Protein AF-A0A7W1Z2Y9-F1 (afdb_monomer_lite)

Secondary structure (DSSP, 8-state):
-EE-SSBS-EE---GGGGGG-STT-TTSSSEEEEE--TTS-SEEE--TTS-GGG-EEEEEGGGGGS-TTSSS-HHHHHHHHHHHHTTPPPGGGSGGG-S----S-----SS--TT-TT--GGGT--S-TT-PPPHHHHHHHHHHH-BPTTPPP-GGGSS--S-S-----SS-EEEEEEEEEE-BT-EEEEEEEE--TTSEEEEEEEE-SS---EEEEEEESS---SS--SB----SSS-EEEEEEPPTT--EEEEEEEESS-EEEEEEEEE----

Foldseek 3Di:
DDDDQWFPDDDDDDVVCVVVQALPDPVDLEREEEDAPPPPDQWAAAASPDDSSRGYIYGYPVQVVDDCPDLQHVVLVVVQRVCRHHPDAQLLCDVVLVFDNDDQPDDQQFERQLQALSYDVVSSRPHTNNSDHDPLNSLSNCLVRNTHVPHDHPVVGRDYPPDDDRPDDQDWDKDKDFFDKAAAQGKDKDDQDFADAQDKKKKWKFFDVVFAFKWKFKAFPDADDPPDGPDTQPDGTGTDMDMDGQHPPGGTMMMMIGGNHIGTIMMMMIHRHDD

pLDDT: mean 88.28, std 11.55, range [39.34, 97.81]

Radius of gyration: 26.67 Å; chains: 1; bounding box: 65×40×68 Å

Sequence (275 aa):
MYPLTFTKTHFIYVGGEDDSCTASNPNVVFDVRPVNVNGQYLARAFFPNEQRSSRNVLVDNSSFQLDPNGKLSLRGILRHELGHTIGFRHEHTRPDSGACFEDNNWRPLTSYDAFSVMHYPQCNGKGDWALTLTNIDNNGAACLYGPAQGFTIDTSICQGPEEPPGPIACGPKTETVVGQSVAKNAEQTYGPFVVVPGTLVEVVMHGEANPGDPDLYVRFNQDPTTTAYDCRPYLSGAEEKCVLDVPTNGTAVHVKVRGYSAAHFNLTVTHTPTH

Structure (mmCIF, N/CA/C/O backbone):
data_AF-A0A7W1Z2Y9-F1
#
_entry.id   AF-A0A7W1Z2Y9-F1
#
loop_
_atom_site.group_PDB
_atom_site.id
_atom_site.type_symbol
_atom_site.label_atom_id
_atom_site.label_alt_id
_atom_site.label_comp_id
_atom_site.label_asym_id
_atom_site.label_entity_id
_atom_site.label_seq_id
_atom_site.pdbx_PDB_ins_code
_atom_site.Cartn_x
_atom_site.Cartn_y
_atom_site.Cartn_z
_atom_site.occupancy
_atom_site.B_iso_or_equiv
_atom_site.auth_seq_id
_atom_site.auth_comp_id
_atom_site.auth_asym_id
_atom_site.auth_atom_id
_atom_site.pdbx_PDB_model_num
ATOM 1 N N . MET A 1 1 ? -25.181 0.410 7.870 1.00 52.38 1 MET A N 1
ATOM 2 C CA . MET A 1 1 ? -24.139 0.920 6.955 1.00 52.38 1 MET A CA 1
ATOM 3 C C . MET A 1 1 ? -23.728 2.285 7.468 1.00 52.38 1 MET A C 1
ATOM 5 O O . MET A 1 1 ? -24.594 3.143 7.577 1.00 52.38 1 MET A O 1
ATOM 9 N N . TYR A 1 2 ? -22.464 2.468 7.836 1.00 58.91 2 TYR A N 1
ATOM 10 C CA . TYR A 1 2 ? -21.947 3.776 8.246 1.00 58.91 2 TYR A CA 1
ATOM 11 C C . TYR A 1 2 ? -21.073 4.304 7.103 1.00 58.91 2 TYR A C 1
ATOM 13 O O . TYR A 1 2 ? -19.974 3.784 6.910 1.00 58.91 2 TYR A O 1
ATOM 21 N N . PRO A 1 3 ? -21.581 5.230 6.266 1.00 61.34 3 PRO A N 1
ATOM 22 C CA . PRO A 1 3 ? -20.814 5.748 5.143 1.00 61.34 3 PRO A CA 1
ATOM 23 C C . PRO A 1 3 ? -19.664 6.615 5.648 1.00 61.34 3 PRO A C 1
ATOM 25 O O . PRO A 1 3 ? -19.847 7.447 6.540 1.00 61.34 3 PRO A O 1
ATOM 28 N N . LEU A 1 4 ? -18.489 6.447 5.048 1.00 76.44 4 LEU A N 1
ATOM 29 C CA . LEU A 1 4 ? -17.440 7.446 5.171 1.00 76.44 4 LEU A CA 1
ATOM 30 C C . LEU A 1 4 ? -17.883 8.684 4.384 1.00 76.44 4 LEU A C 1
ATOM 32 O O . LEU A 1 4 ? -18.346 8.584 3.252 1.00 76.44 4 LEU A O 1
ATOM 36 N N . THR A 1 5 ? -17.767 9.865 4.983 1.00 87.00 5 THR A N 1
ATOM 37 C CA . THR A 1 5 ? -18.228 11.120 4.363 1.00 87.00 5 THR A CA 1
ATOM 38 C C . THR A 1 5 ? -17.277 11.647 3.290 1.00 87.00 5 THR A C 1
ATOM 40 O O . THR A 1 5 ? -17.578 12.651 2.653 1.00 87.00 5 THR A O 1
ATOM 43 N N . PHE A 1 6 ? -16.135 10.986 3.094 1.00 88.94 6 PHE A N 1
ATOM 44 C CA . PHE A 1 6 ? -15.076 11.405 2.179 1.00 88.94 6 PHE A CA 1
ATOM 45 C C . PHE A 1 6 ? -14.833 10.424 1.028 1.00 88.94 6 PHE A C 1
ATOM 47 O O . PHE A 1 6 ? -14.409 10.838 -0.045 1.00 88.94 6 PHE A O 1
ATOM 54 N N . THR A 1 7 ? -15.175 9.144 1.180 1.00 90.69 7 THR A N 1
ATOM 55 C CA . THR A 1 7 ? -14.910 8.110 0.171 1.00 90.69 7 THR A CA 1
ATOM 56 C C . THR A 1 7 ? -16.134 7.233 -0.106 1.00 90.69 7 THR A C 1
ATOM 58 O O . THR A 1 7 ? -17.007 7.108 0.749 1.00 90.69 7 THR A O 1
A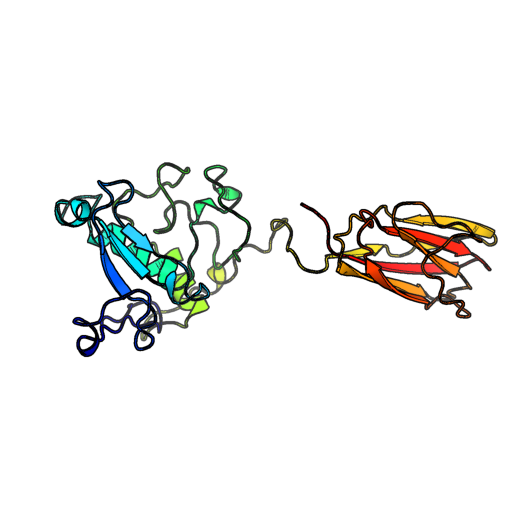TOM 61 N N . LYS A 1 8 ? -16.212 6.594 -1.281 1.00 88.88 8 LYS A N 1
ATOM 62 C CA . LYS A 1 8 ? -17.307 5.668 -1.657 1.00 88.88 8 LYS A CA 1
ATOM 63 C C . LYS A 1 8 ? -17.245 4.304 -0.958 1.00 88.88 8 LYS A C 1
ATOM 65 O O . LYS A 1 8 ? -17.996 3.394 -1.306 1.00 88.88 8 LYS A O 1
ATOM 70 N N . THR A 1 9 ? -16.359 4.144 0.017 1.00 87.44 9 THR A N 1
ATOM 71 C CA . THR A 1 9 ? -16.225 2.917 0.802 1.00 87.44 9 THR A CA 1
ATOM 72 C C . THR A 1 9 ? -17.212 2.888 1.967 1.00 87.44 9 THR A C 1
ATOM 74 O O . THR A 1 9 ? -17.394 3.870 2.691 1.00 87.44 9 THR A O 1
ATOM 77 N N . HIS A 1 10 ? -17.824 1.722 2.181 1.00 86.81 10 HIS A N 1
ATOM 78 C CA . HIS A 1 10 ? -18.795 1.491 3.243 1.00 86.81 10 HIS A CA 1
ATOM 79 C C . HIS A 1 10 ? -18.416 0.266 4.070 1.00 86.81 10 HIS A C 1
ATOM 81 O O . HIS A 1 10 ? -18.244 -0.824 3.528 1.00 86.81 10 HIS A O 1
ATOM 87 N N . PHE A 1 11 ? -18.396 0.420 5.394 1.00 90.81 11 PHE A N 1
ATOM 88 C CA . PHE A 1 11 ? -18.378 -0.725 6.298 1.00 90.81 11 PHE A CA 1
ATOM 89 C C . PHE A 1 11 ? -19.807 -1.232 6.507 1.00 90.81 11 PHE A C 1
ATOM 91 O O . PHE A 1 11 ? -20.709 -0.497 6.943 1.00 90.81 11 PHE A O 1
ATOM 98 N N . ILE A 1 12 ? -20.018 -2.499 6.156 1.00 91.12 12 ILE A N 1
ATOM 99 C CA . ILE A 1 12 ? -21.300 -3.187 6.275 1.00 91.12 12 ILE A CA 1
ATOM 100 C C . ILE A 1 12 ? -21.150 -4.258 7.347 1.00 91.12 12 ILE A C 1
ATOM 102 O O . ILE A 1 12 ? -20.398 -5.212 7.191 1.00 91.12 12 ILE A O 1
ATOM 106 N N . TYR A 1 13 ? -21.882 -4.078 8.440 1.00 93.69 13 TYR A N 1
ATOM 107 C CA . TYR A 1 13 ? -22.052 -5.106 9.454 1.00 93.69 13 TYR A CA 1
ATOM 108 C C . TYR A 1 13 ? -23.044 -6.159 8.949 1.00 93.69 13 TYR A C 1
ATOM 110 O O . TYR A 1 13 ? -24.127 -5.809 8.470 1.00 93.69 13 TYR A O 1
ATOM 118 N N . VAL A 1 14 ? -22.664 -7.432 9.056 1.00 93.56 14 VAL A N 1
ATOM 119 C CA . VAL A 1 14 ? -23.448 -8.584 8.603 1.00 93.56 14 VAL A CA 1
ATOM 120 C C . VAL A 1 14 ? -23.866 -9.401 9.826 1.00 93.56 14 VAL A C 1
ATOM 122 O O . VAL A 1 14 ? -23.268 -10.423 10.131 1.00 93.56 14 VAL A O 1
ATOM 125 N N . GLY A 1 15 ? -24.897 -8.944 10.541 1.00 94.25 15 GLY A N 1
ATOM 126 C CA . GLY A 1 15 ? -25.292 -9.556 11.820 1.00 94.25 15 GLY A CA 1
ATOM 127 C C . GLY A 1 15 ? -25.770 -11.009 11.742 1.00 94.25 15 GLY A C 1
ATOM 128 O O . GLY A 1 15 ? -25.782 -11.703 12.749 1.00 94.25 15 GLY A O 1
ATOM 129 N N . GLY A 1 16 ? -26.113 -11.504 10.547 1.00 95.00 16 GLY A N 1
ATOM 130 C CA . GLY A 1 16 ? -26.397 -12.929 10.339 1.00 95.00 16 GLY A CA 1
ATOM 131 C C . GLY A 1 16 ? -25.184 -13.844 10.557 1.00 95.00 16 GLY A C 1
ATOM 132 O O . GLY A 1 16 ? -25.355 -15.052 10.654 1.00 95.00 16 GLY A O 1
ATOM 133 N N . GLU A 1 17 ? -23.979 -13.279 10.648 1.00 96.12 17 GLU A N 1
ATOM 134 C CA . GLU A 1 17 ? -22.719 -14.015 10.783 1.00 96.12 17 GLU A CA 1
ATOM 135 C C . GLU A 1 17 ? -22.136 -13.971 12.207 1.00 96.12 17 GLU A C 1
ATOM 137 O O . GLU A 1 17 ? -21.059 -14.524 12.434 1.00 96.12 17 GLU A O 1
ATOM 142 N N . ASP A 1 18 ? -22.825 -13.350 13.172 1.00 95.44 18 ASP A N 1
ATOM 143 C CA . ASP A 1 18 ? -22.315 -13.145 14.538 1.00 95.44 18 ASP A CA 1
ATOM 144 C C . ASP A 1 18 ? -22.019 -14.463 15.265 1.00 95.44 18 ASP A C 1
ATOM 146 O O . ASP A 1 18 ? -20.946 -14.617 15.856 1.00 95.44 18 ASP A O 1
ATOM 150 N N . ASP A 1 19 ? -22.912 -15.450 15.141 1.00 94.88 19 ASP A N 1
ATOM 151 C CA . ASP A 1 19 ? -22.740 -16.788 15.731 1.00 94.88 19 ASP A CA 1
ATOM 152 C C . ASP A 1 19 ? -21.558 -17.562 15.112 1.00 94.88 19 ASP A C 1
ATOM 154 O O . ASP A 1 19 ? -21.075 -18.543 15.679 1.00 94.88 19 ASP A O 1
ATOM 158 N N . SER A 1 20 ? -21.061 -17.110 13.956 1.00 93.19 20 SER A N 1
ATOM 159 C CA . SER A 1 20 ? -19.921 -17.678 13.233 1.00 93.19 20 SER A CA 1
ATOM 160 C C . SER A 1 20 ? -18.823 -16.630 12.989 1.00 93.19 20 SER A C 1
ATOM 162 O O . SER A 1 20 ? -18.122 -16.675 11.968 1.00 93.19 20 SER A O 1
ATOM 164 N N . CYS A 1 21 ? -18.631 -15.689 13.923 1.00 94.19 21 CYS A N 1
ATOM 165 C CA . CYS A 1 21 ? -17.594 -14.655 13.842 1.00 94.19 21 CYS A CA 1
ATOM 166 C C . CYS A 1 21 ? -16.188 -15.245 14.071 1.00 94.19 21 CYS A C 1
ATOM 168 O O . CYS A 1 21 ? -15.601 -15.184 15.155 1.00 94.19 21 CYS A O 1
ATOM 170 N N . THR A 1 22 ? -15.649 -15.883 13.032 1.00 92.69 22 THR A N 1
ATOM 171 C CA . THR A 1 22 ? -14.369 -16.594 13.066 1.00 92.69 22 THR A CA 1
ATOM 172 C C . THR A 1 22 ? -13.486 -16.217 11.881 1.00 92.69 22 THR A C 1
ATOM 174 O O . THR A 1 22 ? -13.965 -15.800 10.825 1.00 92.69 22 THR A O 1
ATOM 177 N N . ALA A 1 23 ? -12.182 -16.466 12.028 1.00 92.50 23 ALA A N 1
ATOM 178 C CA . ALA A 1 23 ? -11.180 -16.264 10.980 1.00 92.50 23 ALA A CA 1
ATOM 179 C C . ALA A 1 23 ? -11.383 -17.147 9.732 1.00 92.50 23 ALA A C 1
ATOM 181 O O . ALA A 1 23 ? -10.715 -16.959 8.718 1.00 92.50 23 ALA A O 1
ATOM 182 N N . SER A 1 24 ? -12.290 -18.123 9.797 1.00 91.62 24 SER A N 1
ATOM 183 C CA . SER A 1 24 ? -12.589 -19.039 8.697 1.00 91.62 24 SER A CA 1
ATOM 184 C C . SER A 1 24 ? -13.899 -18.712 7.983 1.00 91.62 24 SER A C 1
ATOM 186 O O . SER A 1 24 ? -14.190 -19.356 6.981 1.00 91.62 24 SER A O 1
ATOM 188 N N . ASN A 1 25 ? -14.685 -17.739 8.460 1.00 92.62 25 ASN A N 1
ATOM 189 C CA . ASN A 1 25 ? -16.000 -17.445 7.892 1.00 92.62 25 ASN A CA 1
ATOM 190 C C . ASN A 1 25 ? -15.883 -16.749 6.518 1.00 92.62 25 ASN A C 1
ATOM 192 O O . ASN A 1 25 ? -15.459 -15.589 6.472 1.00 92.62 25 ASN A O 1
ATOM 196 N N . PRO A 1 26 ? -16.267 -17.394 5.400 1.00 93.50 26 PRO A N 1
ATOM 197 C CA . PRO A 1 26 ? -16.120 -16.816 4.066 1.00 93.50 26 PRO A CA 1
ATOM 198 C C . PRO A 1 26 ? -17.185 -15.760 3.723 1.00 93.50 26 PRO A C 1
ATOM 200 O O . PRO A 1 26 ? -17.021 -15.059 2.728 1.00 93.50 26 PRO A O 1
ATOM 203 N N . ASN A 1 27 ? -18.249 -15.623 4.522 1.00 94.44 27 ASN A N 1
ATOM 204 C CA . ASN A 1 27 ? -19.364 -14.704 4.259 1.00 94.44 27 ASN A CA 1
ATOM 205 C C . ASN A 1 27 ? -19.053 -13.245 4.631 1.00 94.44 27 ASN A C 1
ATOM 207 O O . ASN A 1 27 ? -19.822 -12.340 4.311 1.00 94.44 27 ASN A O 1
ATOM 211 N N . VAL A 1 28 ? -17.916 -13.001 5.288 1.00 95.06 28 VAL A N 1
ATOM 212 C CA . VAL A 1 28 ? -17.405 -11.666 5.616 1.00 95.06 28 VAL A CA 1
ATOM 213 C C . VAL A 1 28 ? -15.974 -11.499 5.111 1.00 95.06 28 VAL A C 1
ATOM 215 O O . VAL A 1 28 ? -15.198 -12.455 5.052 1.00 95.06 28 VAL A O 1
ATOM 218 N N . VAL A 1 29 ? -15.602 -10.262 4.766 1.00 94.19 29 VAL A N 1
ATOM 219 C CA . VAL A 1 29 ? -14.221 -9.937 4.361 1.00 94.19 29 VAL A CA 1
ATOM 220 C C . VAL A 1 29 ? -13.287 -9.964 5.573 1.00 94.19 29 VAL A C 1
ATOM 222 O O . VAL A 1 29 ? -12.190 -10.518 5.476 1.00 94.19 29 VAL A O 1
ATOM 225 N N . PHE A 1 30 ? -13.765 -9.411 6.693 1.00 97.00 30 PHE A N 1
ATOM 226 C CA . PHE A 1 30 ? -13.094 -9.359 7.988 1.00 97.00 30 PHE A CA 1
ATOM 227 C C . PHE A 1 30 ? -14.044 -9.820 9.095 1.00 97.00 30 PHE A C 1
ATOM 229 O O . PHE A 1 30 ? -15.180 -9.350 9.163 1.00 97.00 30 PHE A O 1
ATOM 236 N N . ASP A 1 31 ? -13.571 -10.696 9.980 1.00 95.81 31 ASP A N 1
ATOM 237 C CA . ASP A 1 31 ? -14.201 -10.910 11.286 1.00 95.81 31 ASP A CA 1
ATOM 238 C C . ASP A 1 31 ? -13.743 -9.839 12.282 1.00 95.81 31 ASP A C 1
ATOM 240 O O . ASP A 1 31 ? -12.577 -9.442 12.289 1.00 95.81 31 ASP A O 1
ATOM 244 N N . VAL A 1 32 ? -14.658 -9.374 13.132 1.00 96.12 32 VAL A N 1
ATOM 245 C CA . VAL A 1 32 ? -14.375 -8.405 14.199 1.00 96.12 32 VAL A CA 1
ATOM 246 C C . VAL A 1 32 ? -14.687 -9.078 15.522 1.00 96.12 32 VAL A C 1
ATOM 248 O O . VAL A 1 32 ? -15.845 -9.400 15.788 1.00 96.12 32 VAL A O 1
ATOM 251 N N . ARG A 1 33 ? -13.671 -9.321 16.352 1.00 94.56 33 ARG A N 1
ATOM 252 C CA . ARG A 1 33 ? -13.856 -10.110 17.577 1.00 94.56 33 ARG A CA 1
ATOM 253 C C . ARG A 1 33 ? -12.999 -9.629 18.745 1.00 94.56 33 ARG A C 1
ATOM 255 O O . ARG A 1 33 ? -11.868 -9.181 18.533 1.00 94.56 33 ARG A O 1
ATOM 262 N N . PRO A 1 34 ? -13.516 -9.738 19.981 1.00 95.38 34 PRO A N 1
ATOM 263 C CA . PRO A 1 34 ? -12.723 -9.474 21.163 1.00 95.38 34 PRO A CA 1
ATOM 264 C C . PRO A 1 34 ? -11.669 -10.568 21.359 1.00 95.38 34 PRO A C 1
ATOM 266 O O . PRO A 1 34 ? -11.889 -11.740 21.041 1.00 95.38 34 PRO A O 1
ATOM 269 N N . VAL A 1 35 ? -10.531 -10.186 21.921 1.00 95.44 35 VAL A N 1
ATOM 270 C CA . VAL A 1 35 ? -9.463 -11.092 22.350 1.00 95.44 35 VAL A CA 1
ATOM 271 C C . VAL A 1 35 ? -8.975 -10.691 23.737 1.00 95.44 35 VAL A C 1
ATOM 273 O O . VAL A 1 35 ? -9.232 -9.589 24.210 1.00 95.44 35 VAL A O 1
ATOM 276 N N . ASN A 1 36 ? -8.257 -11.589 24.403 1.00 94.56 36 ASN A N 1
ATOM 277 C CA . ASN A 1 36 ? -7.526 -11.249 25.616 1.00 94.56 36 ASN A CA 1
ATOM 278 C C . ASN A 1 36 ? -6.058 -11.620 25.430 1.00 94.56 36 ASN A C 1
ATOM 280 O O . ASN A 1 36 ? -5.650 -12.752 25.693 1.00 94.56 36 ASN A O 1
ATOM 284 N N . VAL A 1 37 ? -5.285 -10.665 24.931 1.00 93.25 37 VAL A N 1
ATOM 285 C CA . VAL A 1 37 ? -3.832 -10.757 24.764 1.00 93.25 37 VAL A CA 1
ATOM 286 C C . VAL A 1 37 ? -3.093 -10.016 25.880 1.00 93.25 37 VAL A C 1
ATOM 288 O O . VAL A 1 37 ? -1.902 -9.746 25.754 1.00 93.25 37 VAL A O 1
ATOM 291 N N . ASN A 1 38 ? -3.782 -9.699 26.983 1.00 90.88 38 ASN A N 1
ATOM 292 C CA . ASN A 1 38 ? -3.239 -8.992 28.144 1.00 90.88 38 ASN A CA 1
ATOM 293 C C . ASN A 1 38 ? -2.569 -7.657 27.771 1.00 90.88 38 ASN A C 1
ATOM 295 O O . ASN A 1 38 ? -1.489 -7.339 28.269 1.00 90.88 38 ASN A O 1
ATOM 299 N N . GLY A 1 39 ? -3.189 -6.894 26.865 1.00 87.19 39 GLY A N 1
ATOM 300 C CA . GLY A 1 39 ? -2.708 -5.566 26.481 1.00 87.19 39 GLY A CA 1
ATOM 301 C C . GLY A 1 39 ? -1.424 -5.542 25.642 1.00 87.19 39 GLY A C 1
ATOM 302 O O . GLY A 1 39 ? -0.820 -4.481 25.519 1.00 87.19 39 GLY A O 1
ATOM 303 N N . GLN A 1 40 ? -0.998 -6.665 25.042 1.00 90.00 40 GLN A N 1
ATOM 304 C CA . GLN A 1 40 ? 0.103 -6.665 24.057 1.00 90.00 40 GLN A CA 1
ATOM 305 C C . GLN A 1 40 ? -0.165 -5.717 22.879 1.00 90.00 40 GLN A C 1
ATOM 307 O O . GLN A 1 40 ? 0.758 -5.128 22.325 1.00 90.00 40 GLN A O 1
ATOM 312 N N . TYR A 1 41 ? -1.437 -5.574 22.516 1.00 92.69 41 TYR A N 1
ATOM 313 C CA . TYR A 1 41 ? -1.962 -4.531 21.649 1.00 92.69 41 TYR A CA 1
ATOM 314 C C . TYR A 1 41 ? -3.365 -4.158 22.130 1.00 92.69 41 TYR A C 1
ATOM 316 O O . TYR A 1 41 ? -4.024 -4.947 22.806 1.00 92.69 41 TYR A O 1
ATOM 324 N N . LEU A 1 42 ? -3.826 -2.962 21.768 1.00 95.44 42 LEU A N 1
ATOM 325 C CA . LEU A 1 42 ? -5.188 -2.512 22.069 1.00 95.44 42 LEU A CA 1
ATOM 326 C C . LEU A 1 42 ? -6.171 -2.984 20.991 1.00 95.44 42 LEU A C 1
ATOM 328 O O . LEU A 1 42 ? -7.257 -3.489 21.288 1.00 95.44 42 LEU A O 1
ATOM 332 N N . ALA A 1 43 ? -5.767 -2.900 19.731 1.00 97.12 43 ALA A N 1
ATOM 333 C CA . ALA A 1 43 ? -6.403 -3.612 18.642 1.00 97.12 43 ALA A CA 1
ATOM 334 C C . ALA A 1 43 ? -5.361 -3.939 17.570 1.00 97.12 43 ALA A C 1
ATOM 336 O O . ALA A 1 43 ? -4.221 -3.480 17.650 1.00 97.12 43 ALA A O 1
ATOM 337 N N . ARG A 1 44 ? -5.743 -4.786 16.619 1.00 95.44 44 ARG A N 1
ATOM 338 C CA . ARG A 1 44 ? -4.922 -5.113 15.459 1.00 95.44 44 ARG A CA 1
ATOM 339 C C . ARG A 1 44 ? -5.801 -5.506 14.286 1.00 95.44 44 ARG A C 1
ATOM 341 O O . ARG A 1 44 ? -6.684 -6.355 14.436 1.00 95.44 44 ARG A O 1
ATOM 348 N N . ALA A 1 45 ? -5.485 -4.966 13.124 1.00 95.31 45 ALA A N 1
ATOM 349 C CA . ALA A 1 45 ? -5.998 -5.384 11.837 1.00 95.31 45 ALA A CA 1
ATOM 350 C C . ALA A 1 45 ? -4.867 -5.702 10.853 1.00 95.31 45 ALA A C 1
ATOM 352 O O . ALA A 1 45 ? -3.696 -5.407 11.079 1.00 95.31 45 ALA A O 1
ATOM 353 N N . PHE A 1 46 ? -5.246 -6.342 9.753 1.00 89.81 46 PHE A N 1
ATOM 354 C CA . PHE A 1 46 ? -4.372 -6.662 8.629 1.00 89.81 46 PHE A CA 1
ATOM 355 C C . PHE A 1 46 ? -5.003 -6.204 7.308 1.00 89.81 46 PHE A C 1
ATOM 357 O O . PHE A 1 46 ? -6.123 -5.691 7.284 1.00 89.81 46 PHE A O 1
ATOM 364 N N . PHE A 1 47 ? -4.288 -6.410 6.202 1.00 93.06 47 PHE A N 1
ATOM 365 C CA . PHE A 1 47 ? -4.653 -5.890 4.887 1.00 93.06 47 PHE A CA 1
ATOM 366 C C . PHE A 1 47 ? -5.680 -6.761 4.141 1.00 93.06 47 PHE A C 1
ATOM 368 O O . PHE A 1 47 ? -5.752 -7.975 4.348 1.00 93.06 47 PHE A O 1
ATOM 375 N N . PRO A 1 48 ? -6.476 -6.178 3.224 1.00 90.88 48 PRO A N 1
ATOM 376 C CA . PRO A 1 48 ? -7.520 -6.901 2.492 1.00 90.88 48 PRO A CA 1
ATOM 377 C C . PRO A 1 48 ? -6.988 -7.973 1.526 1.00 90.88 48 PRO A C 1
ATOM 379 O O . PRO A 1 48 ? -7.740 -8.871 1.146 1.00 90.88 48 PRO A O 1
ATOM 382 N N . ASN A 1 49 ? -5.713 -7.907 1.134 1.00 87.88 49 ASN A N 1
ATOM 383 C CA . ASN A 1 49 ? -5.050 -8.901 0.283 1.00 87.88 49 ASN A CA 1
ATOM 384 C C . ASN A 1 49 ? -4.439 -10.076 1.066 1.00 87.88 49 ASN A C 1
ATOM 386 O O . ASN A 1 49 ? -3.957 -11.023 0.447 1.00 87.88 49 ASN A O 1
ATOM 390 N N . GLU A 1 50 ? -4.462 -10.040 2.400 1.00 88.12 50 GLU A N 1
ATOM 391 C CA . GLU A 1 50 ? -3.990 -11.147 3.231 1.00 88.12 50 GLU A CA 1
ATOM 392 C C . GLU A 1 50 ? -4.880 -12.381 3.095 1.00 88.12 50 GLU A C 1
ATOM 394 O O . GLU A 1 50 ? -6.034 -12.292 2.675 1.00 88.12 50 GLU A O 1
ATOM 399 N N . GLN A 1 51 ? -4.376 -13.553 3.488 1.00 92.81 51 GLN A N 1
ATOM 400 C CA . GLN A 1 51 ? -5.179 -14.781 3.528 1.00 92.81 51 GLN A CA 1
ATOM 401 C C . GLN A 1 51 ? -6.402 -14.614 4.444 1.00 92.81 51 GLN A C 1
ATOM 403 O O . GLN A 1 51 ? -6.357 -13.875 5.427 1.00 92.81 51 GLN A O 1
ATOM 408 N N . ARG A 1 52 ? -7.502 -15.335 4.169 1.00 92.81 52 ARG A N 1
ATOM 409 C CA . ARG A 1 52 ? -8.757 -15.179 4.932 1.00 92.81 52 ARG A CA 1
ATOM 410 C C . ARG A 1 52 ? -8.559 -15.326 6.442 1.00 92.81 52 ARG A C 1
ATOM 412 O O . ARG A 1 52 ? -9.125 -14.533 7.185 1.00 92.81 52 ARG A O 1
ATOM 419 N N . SER A 1 53 ? -7.721 -16.264 6.873 1.00 91.56 53 SER A N 1
ATOM 420 C CA . SER A 1 53 ? -7.375 -16.496 8.281 1.00 91.56 53 SER A CA 1
ATOM 421 C C . SER A 1 53 ? -6.751 -15.283 8.983 1.00 91.56 53 SER A C 1
ATOM 423 O O . SER A 1 53 ? -6.889 -15.141 10.199 1.00 91.56 53 SER A O 1
ATOM 425 N N . SER A 1 54 ? -6.095 -14.398 8.234 1.00 92.81 54 SER A N 1
ATOM 426 C CA . SER A 1 54 ? -5.440 -13.192 8.745 1.00 92.81 54 SER A CA 1
ATOM 427 C C . SER A 1 54 ? -6.320 -11.947 8.661 1.00 92.81 54 SER A C 1
ATOM 429 O O . SER A 1 54 ? -6.071 -10.992 9.386 1.00 92.81 54 SER A O 1
ATOM 431 N N . ARG A 1 55 ? -7.371 -11.936 7.834 1.00 96.31 55 ARG A N 1
ATOM 432 C CA . ARG A 1 55 ? -8.281 -10.786 7.703 1.00 96.31 55 ARG A CA 1
ATOM 433 C C . ARG A 1 55 ? -9.239 -10.704 8.891 1.00 96.31 55 ARG A C 1
ATOM 435 O O . ARG A 1 55 ? -10.384 -11.134 8.812 1.00 96.31 55 ARG A O 1
ATOM 442 N N . ASN A 1 56 ? -8.747 -10.165 10.000 1.00 95.75 56 ASN A N 1
ATOM 443 C CA . ASN A 1 56 ? -9.495 -9.933 11.231 1.00 95.75 56 ASN A CA 1
ATOM 444 C C . ASN A 1 56 ? -9.212 -8.538 11.797 1.00 95.75 56 ASN A C 1
ATOM 446 O O . ASN A 1 56 ? -8.147 -7.976 11.558 1.00 95.75 56 ASN A O 1
ATOM 450 N N . VAL A 1 57 ? -10.168 -8.006 12.557 1.00 97.50 57 VAL A N 1
ATOM 451 C CA . VAL A 1 57 ? -9.980 -6.881 13.478 1.00 97.50 57 VAL A CA 1
ATOM 452 C C . VAL A 1 57 ? -10.135 -7.437 14.888 1.00 97.50 57 VAL A C 1
ATOM 454 O O . VAL A 1 57 ? -11.240 -7.773 15.324 1.00 97.50 57 VAL A O 1
ATOM 457 N N . LEU A 1 58 ? -9.018 -7.589 15.589 1.00 96.56 58 LEU A N 1
ATOM 458 C CA . LEU A 1 58 ? -8.993 -8.112 16.952 1.00 96.56 58 LEU A CA 1
ATOM 459 C C . LEU A 1 58 ? -8.926 -6.948 17.925 1.00 96.56 58 LEU A C 1
ATOM 461 O O . LEU A 1 58 ? -8.045 -6.102 17.802 1.00 96.56 58 LEU A O 1
ATOM 465 N N . VAL A 1 59 ? -9.835 -6.918 18.894 1.00 97.81 59 VAL A N 1
ATOM 466 C CA . VAL A 1 59 ? -9.900 -5.859 19.909 1.00 97.81 59 VAL A CA 1
ATOM 467 C C . VAL A 1 59 ? -9.602 -6.476 21.263 1.00 97.81 59 VAL A C 1
ATOM 469 O O . VAL A 1 59 ? -10.340 -7.348 21.716 1.00 97.81 59 VAL A O 1
ATOM 472 N N . ASP A 1 60 ? -8.517 -6.062 21.908 1.00 97.81 60 ASP A N 1
ATOM 473 C CA . ASP A 1 60 ? -8.199 -6.573 23.237 1.00 97.81 60 ASP A CA 1
ATOM 474 C C . ASP A 1 60 ? -9.221 -6.096 24.275 1.00 97.81 60 ASP A C 1
ATOM 476 O O . ASP A 1 60 ? -9.731 -4.975 24.212 1.00 97.81 60 ASP A O 1
ATOM 480 N N . ASN A 1 61 ? -9.491 -6.941 25.268 1.00 96.44 61 ASN A N 1
ATOM 481 C CA . ASN A 1 61 ? -10.435 -6.648 26.339 1.00 96.44 61 ASN A CA 1
ATOM 482 C C . ASN A 1 61 ? -10.111 -5.348 27.102 1.00 96.44 61 ASN A C 1
ATOM 484 O O . ASN A 1 61 ? -11.032 -4.674 27.573 1.00 96.44 61 ASN A O 1
ATOM 488 N N . SER A 1 62 ? -8.833 -4.969 27.212 1.00 96.00 62 SER A N 1
ATOM 489 C CA . SER A 1 62 ? -8.422 -3.710 27.849 1.00 96.00 62 SER A CA 1
ATOM 490 C C . SER A 1 62 ? -8.910 -2.466 27.098 1.00 96.00 62 SER A C 1
ATOM 492 O O . SER A 1 62 ? -9.201 -1.450 27.730 1.00 96.00 62 SER A O 1
ATOM 494 N N . SER A 1 63 ? -9.111 -2.543 25.780 1.00 96.12 63 SER A N 1
ATOM 495 C CA . SER A 1 63 ? -9.584 -1.412 24.970 1.00 96.12 63 SER A CA 1
ATOM 496 C C . SER A 1 63 ? -11.007 -0.984 25.303 1.00 96.12 63 SER A C 1
ATOM 498 O O . SER A 1 63 ? -11.353 0.186 25.145 1.00 96.12 63 SER A O 1
ATOM 500 N N . PHE A 1 64 ? -11.833 -1.903 25.808 1.00 95.62 64 PHE A N 1
ATOM 501 C CA . PHE A 1 64 ? -13.194 -1.592 26.252 1.00 95.62 64 PHE A CA 1
ATOM 502 C C . PHE A 1 64 ? -13.235 -0.853 27.598 1.00 95.62 64 PHE A C 1
ATOM 504 O O . PHE A 1 64 ? -14.292 -0.362 27.979 1.00 95.62 64 PHE A O 1
ATOM 511 N N . GLN A 1 65 ? -12.104 -0.761 28.308 1.00 94.94 65 GLN A N 1
ATOM 512 C CA . GLN A 1 65 ? -11.980 -0.037 29.580 1.00 94.94 65 GLN A CA 1
ATOM 513 C C . GLN A 1 65 ? -11.472 1.403 29.402 1.00 94.94 65 GLN A C 1
ATOM 515 O O . GLN A 1 65 ? -11.350 2.139 30.380 1.00 94.94 65 GLN A O 1
ATOM 520 N N . LEU A 1 66 ? -11.144 1.808 28.171 1.00 96.00 66 LEU A N 1
ATOM 521 C CA . LEU A 1 66 ? -10.652 3.151 27.876 1.00 96.00 66 LEU A CA 1
ATOM 522 C C . LEU A 1 66 ? -11.757 4.199 28.047 1.00 96.00 66 LEU A C 1
ATOM 524 O O . LEU A 1 66 ? -12.910 3.966 27.679 1.00 96.00 66 LEU A O 1
ATOM 528 N N . ASP A 1 67 ? -11.384 5.383 28.541 1.00 96.38 67 ASP A N 1
ATOM 529 C CA . ASP A 1 67 ? -12.293 6.528 28.608 1.00 96.38 67 ASP A CA 1
ATOM 530 C C . ASP A 1 67 ? -12.743 6.911 27.183 1.00 96.38 67 ASP A C 1
ATOM 532 O O . ASP A 1 67 ? -11.902 7.273 26.351 1.00 96.38 67 ASP A O 1
ATOM 536 N N . PRO A 1 68 ? -14.051 6.868 26.867 1.00 92.81 68 PRO A N 1
ATOM 537 C CA . PRO A 1 68 ? -14.549 7.229 25.542 1.00 92.81 68 PRO A CA 1
ATOM 538 C C . PRO A 1 68 ? -14.295 8.697 25.165 1.00 92.81 68 PRO A C 1
ATOM 540 O O . PRO A 1 68 ? -14.346 9.018 23.977 1.00 92.81 68 PRO A O 1
ATOM 543 N N . ASN A 1 69 ? -14.027 9.573 26.139 1.00 93.25 69 ASN A N 1
ATOM 544 C CA . ASN A 1 69 ? -13.679 10.981 25.927 1.00 93.25 69 ASN A CA 1
ATOM 545 C C . ASN A 1 69 ? -12.170 11.251 26.052 1.00 93.25 69 ASN A C 1
ATOM 547 O O . ASN A 1 69 ? -11.727 12.387 25.866 1.00 93.25 69 ASN A O 1
ATOM 551 N N . GLY A 1 70 ? -11.380 10.224 26.371 1.00 94.50 70 GLY A N 1
ATOM 552 C CA . GLY A 1 70 ? -9.930 10.315 26.430 1.00 94.50 70 GLY A CA 1
ATOM 553 C C . GLY A 1 70 ? -9.313 10.475 25.042 1.00 94.50 70 GLY A C 1
ATOM 554 O O . GLY A 1 70 ? -9.918 10.135 24.023 1.00 94.50 70 GLY A O 1
ATOM 555 N N . LYS A 1 71 ? -8.064 10.960 25.000 1.00 93.44 71 LYS A N 1
ATOM 556 C CA . LYS A 1 71 ? -7.279 10.971 23.756 1.00 93.44 71 LYS A CA 1
ATOM 557 C C . LYS A 1 71 ? -7.128 9.545 23.233 1.00 93.44 71 LYS A C 1
ATOM 559 O O . LYS A 1 71 ? -7.597 9.241 22.150 1.00 93.44 71 LYS A O 1
ATOM 564 N N . LEU A 1 72 ? -6.580 8.641 24.041 1.00 95.38 72 LEU A N 1
ATOM 565 C CA . LEU A 1 72 ? -6.584 7.217 23.726 1.00 95.38 72 LEU A CA 1
ATOM 566 C C . LEU A 1 72 ? -7.978 6.633 23.997 1.00 95.38 72 LEU A C 1
ATOM 568 O O . LEU A 1 72 ? -8.358 6.449 25.150 1.00 95.38 72 LEU A O 1
ATOM 572 N N . SER A 1 73 ? -8.731 6.346 22.937 1.00 96.56 73 SER A N 1
ATOM 573 C CA . SER A 1 73 ? -10.090 5.799 23.020 1.00 96.56 73 SER A CA 1
ATOM 574 C C . SER A 1 73 ? -10.280 4.642 22.044 1.00 96.56 73 SER A C 1
ATOM 576 O O . SER A 1 73 ? -9.656 4.612 20.980 1.00 96.56 73 SER A O 1
ATOM 578 N N . LEU A 1 74 ? -11.210 3.728 22.350 1.00 96.25 74 LEU A N 1
ATOM 579 C CA . LEU A 1 74 ? -11.588 2.640 21.437 1.00 96.25 74 LEU A CA 1
ATOM 580 C C . LEU A 1 74 ? -11.982 3.174 20.050 1.00 96.25 74 LEU A C 1
ATOM 582 O O . LEU A 1 74 ? -11.648 2.576 19.033 1.00 96.25 74 LEU A O 1
ATOM 586 N N . ARG A 1 75 ? -12.648 4.335 19.999 1.00 94.88 75 ARG A N 1
ATOM 587 C CA . ARG A 1 75 ? -13.010 4.998 18.740 1.00 94.88 75 ARG A CA 1
ATOM 588 C C . ARG A 1 75 ? -11.776 5.393 17.927 1.00 94.88 75 ARG A C 1
ATOM 590 O O . ARG A 1 75 ? -11.785 5.205 16.716 1.00 94.88 75 ARG A O 1
ATOM 597 N N . GLY A 1 76 ? -10.760 5.967 18.572 1.00 95.75 76 GLY A N 1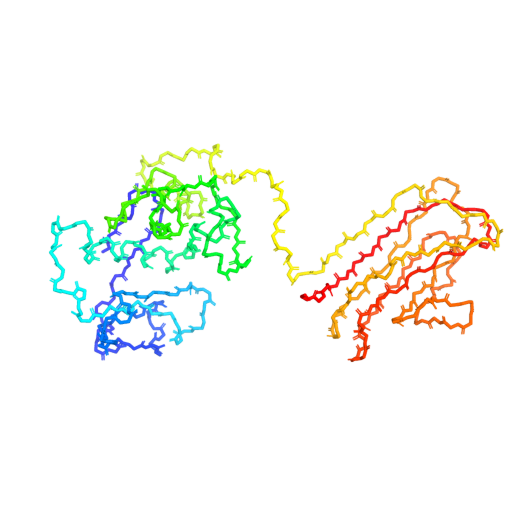
ATOM 598 C CA . GLY A 1 76 ? -9.505 6.341 17.917 1.00 95.75 76 GLY A CA 1
ATOM 599 C C . GLY A 1 76 ? -8.762 5.129 17.375 1.00 95.75 76 GLY A C 1
ATOM 600 O O . GLY A 1 76 ? -8.408 5.096 16.201 1.00 95.75 76 GLY A O 1
ATOM 601 N N . ILE A 1 77 ? -8.630 4.101 18.210 1.00 96.94 77 ILE A N 1
ATOM 602 C CA . ILE A 1 77 ? -7.9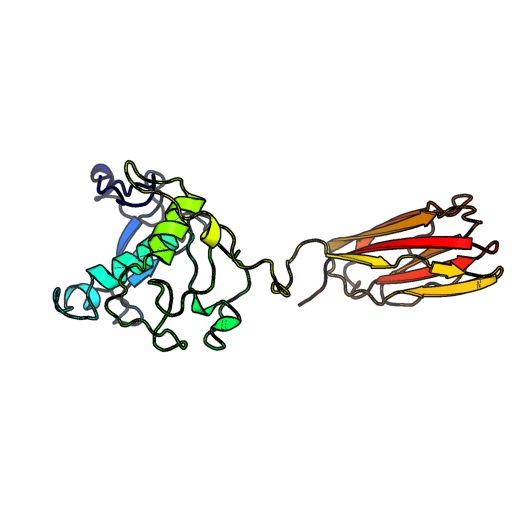68 2.843 17.857 1.00 96.94 77 ILE A CA 1
ATOM 603 C C . ILE A 1 77 ? -8.671 2.176 16.670 1.00 96.94 77 ILE A C 1
ATOM 605 O O . ILE A 1 77 ? -8.041 1.896 15.659 1.00 96.94 77 ILE A O 1
ATOM 609 N N . LEU A 1 78 ? -9.996 2.001 16.728 1.00 96.31 78 LEU A N 1
ATOM 610 C CA . LEU A 1 78 ? -10.737 1.392 15.620 1.00 96.31 78 LEU A CA 1
ATOM 611 C C . LEU A 1 78 ? -10.677 2.226 14.337 1.00 96.31 78 LEU A C 1
ATOM 613 O O . LEU A 1 78 ? -10.717 1.657 13.253 1.00 96.31 78 LEU A O 1
ATOM 617 N N . ARG A 1 79 ? -10.561 3.556 14.429 1.00 95.69 79 ARG A N 1
ATOM 618 C CA . ARG A 1 79 ? -10.379 4.409 13.247 1.00 95.69 79 ARG A CA 1
ATOM 619 C C . ARG A 1 79 ? -9.088 4.068 12.505 1.00 95.69 79 ARG A C 1
ATOM 621 O O . ARG A 1 79 ? -9.116 3.978 11.283 1.00 95.69 79 ARG A O 1
ATOM 628 N N . HIS A 1 80 ? -8.007 3.855 13.248 1.00 97.62 80 HIS A N 1
ATOM 629 C CA . HIS A 1 80 ? -6.721 3.419 12.716 1.00 97.62 80 HIS A CA 1
ATOM 630 C C . HIS A 1 80 ? -6.798 1.997 12.146 1.00 97.62 80 HIS A C 1
ATOM 632 O O . HIS A 1 80 ? -6.485 1.784 10.978 1.00 97.62 80 HIS A O 1
ATOM 638 N N . GLU A 1 81 ? -7.303 1.032 12.922 1.00 97.56 81 GLU A N 1
ATOM 639 C CA . GLU A 1 81 ? -7.360 -0.369 12.482 1.00 97.56 81 GLU A CA 1
ATOM 640 C C . GLU A 1 81 ? -8.229 -0.570 11.238 1.00 97.56 81 GLU A C 1
ATOM 642 O O . GLU A 1 81 ? -7.881 -1.330 10.336 1.00 97.56 81 GLU A O 1
ATOM 647 N N . LEU A 1 82 ? -9.352 0.145 11.143 1.00 96.31 82 LEU A N 1
ATOM 648 C CA . LEU A 1 82 ? -10.189 0.100 9.948 1.00 96.31 82 LEU A CA 1
ATOM 649 C C . LEU A 1 82 ? -9.469 0.670 8.716 1.00 96.31 82 LEU A C 1
ATOM 651 O O . LEU A 1 82 ? -9.770 0.232 7.608 1.00 96.31 82 LEU A O 1
ATOM 655 N N . GLY A 1 83 ? -8.486 1.561 8.888 1.00 96.56 83 GLY A N 1
ATOM 656 C CA . GLY A 1 83 ? -7.577 1.988 7.822 1.00 96.56 83 GLY A CA 1
ATOM 657 C C . GLY A 1 83 ? -6.786 0.820 7.220 1.00 96.56 83 GLY A C 1
ATOM 658 O O . GLY A 1 83 ? -6.770 0.660 5.997 1.00 96.56 83 GLY A O 1
ATOM 659 N N . HIS A 1 84 ? -6.231 -0.066 8.055 1.00 97.69 84 HIS A N 1
ATOM 660 C CA . HIS A 1 84 ? -5.535 -1.280 7.590 1.00 97.69 84 HIS A CA 1
ATOM 661 C C . HIS A 1 84 ? -6.464 -2.208 6.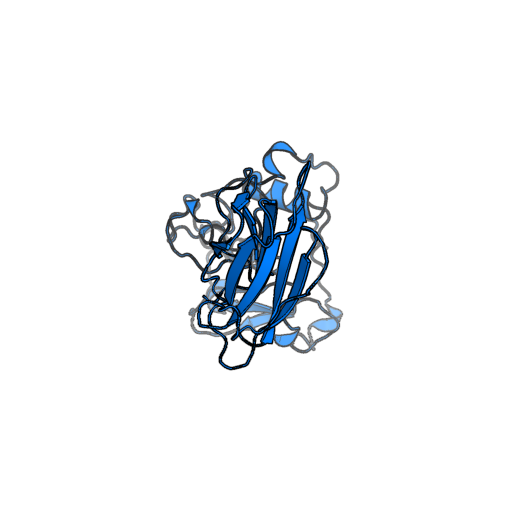802 1.00 97.69 84 HIS A C 1
ATOM 663 O O . HIS A 1 84 ? -6.076 -2.733 5.757 1.00 97.69 84 HIS A O 1
ATOM 669 N N . THR A 1 85 ? -7.729 -2.346 7.225 1.00 96.25 85 THR A N 1
ATOM 670 C CA . THR A 1 85 ? -8.706 -3.205 6.519 1.00 96.25 85 THR A CA 1
ATOM 671 C C . THR A 1 85 ? -9.019 -2.736 5.096 1.00 96.25 85 THR A C 1
ATOM 673 O O . THR A 1 85 ? -9.452 -3.530 4.260 1.00 96.25 85 THR A O 1
ATOM 676 N N . ILE A 1 86 ? -8.757 -1.460 4.803 1.00 93.50 86 ILE A N 1
ATOM 677 C CA . ILE A 1 86 ? -8.860 -0.859 3.469 1.00 93.50 86 ILE A CA 1
ATOM 678 C C . ILE A 1 86 ? -7.480 -0.553 2.869 1.00 93.50 86 ILE A C 1
ATOM 680 O O . ILE A 1 86 ? -7.360 0.260 1.956 1.00 93.50 86 ILE A O 1
ATOM 684 N N . GLY A 1 87 ? -6.431 -1.227 3.341 1.00 92.81 87 GLY A N 1
ATOM 685 C CA . GLY A 1 87 ? -5.112 -1.244 2.711 1.00 92.81 87 GLY A CA 1
ATOM 686 C C . GLY A 1 87 ? -4.212 -0.047 3.017 1.00 92.81 87 GLY A C 1
ATOM 687 O O . GLY A 1 87 ? -3.196 0.108 2.340 1.00 92.81 87 GLY A O 1
ATOM 688 N N . PHE A 1 88 ? -4.545 0.798 3.995 1.00 95.25 88 PHE A N 1
ATOM 689 C CA . PHE A 1 88 ? -3.628 1.856 4.423 1.00 95.25 88 PHE A CA 1
ATOM 690 C C . PHE A 1 88 ? -2.550 1.300 5.333 1.00 95.25 88 PHE A C 1
ATOM 692 O O . PHE A 1 88 ? -2.830 0.515 6.226 1.00 95.25 88 PHE A O 1
ATOM 699 N N . ARG A 1 89 ? -1.313 1.713 5.075 1.00 94.44 89 ARG A N 1
ATOM 700 C CA . ARG A 1 89 ? -0.122 1.329 5.831 1.00 94.44 89 ARG A CA 1
ATOM 701 C C . ARG A 1 89 ? 0.192 2.392 6.864 1.00 94.44 89 ARG A C 1
ATOM 703 O O . ARG A 1 89 ? -0.285 3.519 6.754 1.00 94.44 89 ARG A O 1
ATOM 710 N N . HIS A 1 90 ? 1.022 2.037 7.836 1.00 95.31 90 HIS A N 1
ATOM 711 C CA . HIS A 1 90 ? 1.548 3.026 8.757 1.00 95.31 90 HIS A CA 1
ATOM 712 C C . HIS A 1 90 ? 2.370 4.081 8.022 1.00 95.31 90 HIS A C 1
ATOM 714 O O . HIS A 1 90 ? 3.260 3.753 7.243 1.00 95.31 90 HIS A O 1
ATOM 720 N N . GLU A 1 91 ? 2.108 5.351 8.307 1.00 93.44 91 GLU A N 1
ATOM 721 C CA . GLU A 1 91 ? 2.771 6.470 7.636 1.00 93.44 91 GLU A CA 1
ATOM 722 C C . GLU A 1 91 ? 4.262 6.553 8.011 1.00 93.44 91 GLU A C 1
ATOM 724 O O . GLU A 1 91 ? 5.087 6.953 7.190 1.00 93.44 91 GLU A O 1
ATOM 729 N N . HIS A 1 92 ? 4.631 6.065 9.205 1.00 90.06 92 HIS A N 1
ATOM 730 C CA . HIS A 1 92 ? 6.026 5.997 9.656 1.00 90.06 92 HIS A CA 1
ATOM 731 C C . HIS A 1 92 ? 6.901 5.028 8.850 1.00 90.06 92 HIS A C 1
ATOM 733 O O . HIS A 1 92 ? 8.121 5.052 8.979 1.00 90.06 92 HIS A O 1
ATOM 739 N N . THR A 1 93 ? 6.312 4.185 7.993 1.00 83.56 93 THR A N 1
ATOM 740 C CA . THR A 1 93 ? 7.098 3.347 7.075 1.00 83.56 93 THR A CA 1
ATOM 741 C C . THR A 1 93 ? 7.756 4.167 5.957 1.00 83.56 93 THR A C 1
ATOM 743 O O . THR A 1 93 ? 8.621 3.658 5.243 1.00 83.56 93 THR A O 1
ATOM 746 N N . ARG A 1 94 ? 7.368 5.441 5.791 1.00 82.75 94 ARG A N 1
ATOM 747 C CA . ARG A 1 94 ? 7.984 6.352 4.824 1.00 82.75 94 ARG A CA 1
ATOM 748 C C . ARG A 1 94 ? 9.354 6.841 5.308 1.00 82.75 94 ARG A C 1
ATOM 750 O O . ARG A 1 94 ? 9.509 7.140 6.496 1.00 82.75 94 ARG A O 1
ATOM 757 N N . PRO A 1 95 ? 10.327 7.026 4.396 1.00 78.00 95 PRO A N 1
ATOM 758 C CA . PRO A 1 95 ? 11.640 7.571 4.740 1.00 78.00 95 PRO A CA 1
ATOM 759 C C . PRO A 1 95 ? 11.581 8.915 5.483 1.00 78.00 95 PRO A C 1
ATOM 761 O O . PRO A 1 95 ? 12.389 9.139 6.384 1.00 78.00 95 PRO A O 1
ATOM 764 N N . ASP A 1 96 ? 10.603 9.773 5.165 1.00 83.81 96 ASP A N 1
ATOM 765 C CA . ASP A 1 96 ? 10.369 11.080 5.801 1.00 83.81 96 ASP A CA 1
ATOM 766 C C . ASP A 1 96 ? 10.201 11.008 7.329 1.00 83.81 96 ASP A C 1
ATOM 768 O O . ASP A 1 96 ? 10.522 11.965 8.038 1.00 83.81 96 ASP A O 1
ATOM 772 N N . SER A 1 97 ? 9.722 9.873 7.848 1.00 82.69 97 SER A N 1
ATOM 773 C CA . SER A 1 97 ? 9.551 9.646 9.285 1.00 82.69 97 SER A CA 1
ATOM 774 C C . SER A 1 97 ? 10.884 9.506 10.017 1.00 82.69 97 SER A C 1
ATOM 776 O O . SER A 1 97 ? 11.000 9.876 11.189 1.00 82.69 97 SER A O 1
ATOM 778 N N . GLY A 1 98 ? 11.899 8.941 9.356 1.00 76.44 98 GLY A N 1
ATOM 779 C CA . GLY A 1 98 ? 13.216 8.673 9.942 1.00 76.44 98 GLY A CA 1
ATOM 780 C C . GLY A 1 98 ? 13.212 7.733 11.159 1.00 76.44 98 GLY A C 1
ATOM 781 O O . GLY A 1 98 ? 14.216 7.659 11.865 1.00 76.44 98 GLY A O 1
ATOM 782 N N . ALA A 1 99 ? 12.101 7.044 11.444 1.00 77.12 99 ALA A N 1
ATOM 783 C CA . ALA A 1 99 ? 11.927 6.171 12.604 1.00 77.12 99 ALA A CA 1
ATOM 784 C C . ALA A 1 99 ? 10.862 5.098 12.341 1.00 77.12 99 ALA A C 1
ATOM 786 O O . ALA A 1 99 ? 9.951 5.315 11.553 1.00 77.12 99 ALA A O 1
ATOM 787 N N . CYS A 1 100 ? 10.966 3.965 13.046 1.00 79.12 100 CYS A N 1
ATOM 788 C CA . CYS A 1 100 ? 10.009 2.850 13.000 1.00 79.12 100 CYS A CA 1
ATOM 789 C C . CYS A 1 100 ? 9.713 2.280 11.605 1.00 79.12 100 CYS A C 1
ATOM 791 O O . CYS A 1 100 ? 8.611 1.798 11.371 1.00 79.12 100 CYS A O 1
ATOM 793 N N . PHE A 1 101 ? 10.680 2.310 10.687 1.00 81.75 101 PHE A N 1
ATOM 794 C CA . PHE A 1 101 ? 10.523 1.680 9.379 1.00 81.75 101 PHE A CA 1
ATOM 795 C C . PHE A 1 101 ? 10.068 0.216 9.523 1.00 81.75 101 PHE A C 1
ATOM 797 O O . PHE A 1 101 ? 10.669 -0.544 10.286 1.00 81.75 101 PHE A O 1
ATOM 804 N N . GLU A 1 102 ? 9.011 -0.159 8.799 1.00 79.38 102 GLU A N 1
ATOM 805 C CA . GLU A 1 102 ? 8.441 -1.507 8.857 1.00 79.38 102 GLU A CA 1
ATOM 806 C C . GLU A 1 102 ? 8.898 -2.333 7.662 1.00 79.38 102 GLU A C 1
ATOM 808 O O . GLU A 1 102 ? 9.564 -3.352 7.838 1.00 79.38 102 GLU A O 1
ATOM 813 N N . ASP A 1 103 ? 8.558 -1.882 6.451 1.00 79.88 103 ASP A N 1
ATOM 814 C CA . ASP A 1 103 ? 8.935 -2.520 5.193 1.00 79.88 103 ASP A CA 1
ATOM 815 C C . ASP A 1 103 ? 8.622 -1.621 3.967 1.00 79.88 103 ASP A C 1
ATOM 817 O O . ASP A 1 103 ? 8.223 -0.459 4.081 1.00 79.88 103 ASP A O 1
ATOM 821 N N . ASN A 1 104 ? 8.804 -2.189 2.771 1.00 74.94 104 ASN A N 1
ATOM 822 C CA . ASN A 1 104 ? 8.685 -1.523 1.468 1.00 74.94 104 ASN A CA 1
ATOM 823 C C . ASN A 1 104 ? 7.424 -1.896 0.683 1.00 74.94 104 ASN A C 1
ATOM 825 O O . ASN A 1 104 ? 7.244 -1.467 -0.454 1.00 74.94 104 ASN A O 1
ATOM 829 N N . ASN A 1 105 ? 6.556 -2.729 1.250 1.00 79.06 105 ASN A N 1
ATOM 830 C CA . ASN A 1 105 ? 5.353 -3.212 0.590 1.00 79.06 105 ASN A CA 1
ATOM 831 C C . ASN A 1 105 ? 4.218 -2.192 0.757 1.00 79.06 105 ASN A C 1
ATOM 833 O O . ASN A 1 105 ? 3.264 -2.395 1.518 1.00 79.06 105 ASN A O 1
ATOM 837 N N . TRP A 1 106 ? 4.379 -1.048 0.097 1.00 81.62 106 TRP A N 1
ATOM 838 C CA . TRP A 1 106 ? 3.441 0.067 0.072 1.00 81.62 106 TRP A CA 1
ATOM 839 C C . TRP A 1 106 ? 3.687 0.920 -1.179 1.00 81.62 106 TRP A C 1
ATOM 841 O O . TRP A 1 106 ? 4.718 0.816 -1.836 1.00 81.62 106 TRP A O 1
ATOM 851 N N . ARG A 1 107 ? 2.722 1.774 -1.522 1.00 83.38 107 ARG A N 1
ATOM 852 C CA . ARG A 1 107 ? 2.892 2.817 -2.540 1.00 83.38 107 ARG A CA 1
ATOM 853 C C . ARG A 1 107 ? 2.411 4.146 -1.971 1.00 83.38 107 ARG A C 1
ATOM 855 O O . ARG A 1 107 ? 1.409 4.137 -1.247 1.00 83.38 107 ARG A O 1
ATOM 862 N N . PRO A 1 108 ? 3.056 5.277 -2.288 1.00 81.25 108 PRO A N 1
ATOM 863 C CA . PRO A 1 108 ? 2.554 6.565 -1.847 1.00 81.25 108 PRO A CA 1
ATOM 864 C C . PRO A 1 108 ? 1.173 6.819 -2.468 1.00 81.25 108 PRO A C 1
ATOM 866 O O . PRO A 1 108 ? 0.940 6.583 -3.656 1.00 81.25 108 PRO A O 1
ATOM 869 N N . LEU A 1 109 ? 0.239 7.274 -1.637 1.00 87.38 109 LEU A N 1
ATOM 870 C CA . LEU A 1 109 ? -1.100 7.700 -2.057 1.00 87.38 109 LEU A CA 1
ATOM 871 C C . LEU A 1 109 ? -1.247 9.222 -1.998 1.00 87.38 109 LEU A C 1
ATOM 873 O O . LEU A 1 109 ? -1.954 9.806 -2.813 1.00 87.38 109 LEU A O 1
ATOM 877 N N . THR A 1 110 ? -0.548 9.839 -1.047 1.00 89.19 110 THR A N 1
ATOM 878 C CA . THR A 1 110 ? -0.504 11.280 -0.801 1.00 89.19 110 THR A CA 1
ATOM 879 C C . THR A 1 110 ? 0.918 11.728 -0.484 1.00 89.19 110 THR A C 1
ATOM 881 O O . THR A 1 110 ? 1.816 10.896 -0.304 1.00 89.19 110 THR A O 1
ATOM 884 N N . SER A 1 111 ? 1.139 13.038 -0.360 1.00 84.62 111 SER A N 1
ATOM 885 C CA . SER A 1 111 ? 2.313 13.571 0.341 1.00 84.62 111 SER A CA 1
ATOM 886 C C . SER A 1 111 ? 2.406 13.044 1.779 1.00 84.62 111 SER A C 1
ATOM 888 O O . SER A 1 111 ? 1.419 12.542 2.324 1.00 84.62 111 SER A O 1
ATOM 890 N N . TYR A 1 112 ? 3.611 13.113 2.359 1.00 86.56 112 TYR A N 1
ATOM 891 C CA . TYR A 1 112 ? 3.857 12.688 3.737 1.00 86.56 112 TYR A CA 1
ATOM 892 C C . TYR A 1 112 ? 3.025 13.508 4.731 1.00 86.56 112 TYR A C 1
ATOM 894 O O . TYR 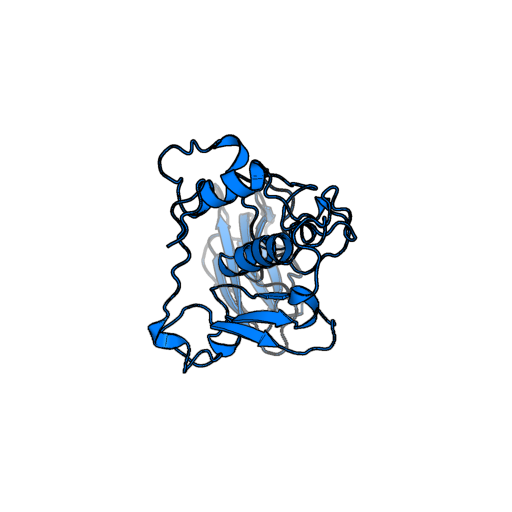A 1 112 ? 3.041 14.742 4.684 1.00 86.56 112 TYR A O 1
ATOM 902 N N . ASP A 1 113 ? 2.341 12.828 5.647 1.00 91.75 113 ASP A N 1
ATOM 903 C CA . ASP A 1 113 ? 1.522 13.439 6.691 1.00 91.75 113 ASP A CA 1
ATOM 904 C C . ASP A 1 113 ? 1.942 12.974 8.092 1.00 91.75 113 ASP A C 1
ATOM 906 O O . ASP A 1 113 ? 1.442 11.994 8.639 1.00 91.75 113 ASP A O 1
ATOM 910 N N . ALA A 1 114 ? 2.812 13.753 8.738 1.00 90.31 114 ALA A N 1
ATOM 911 C CA . ALA A 1 114 ? 3.244 13.490 10.112 1.00 90.31 114 ALA A CA 1
ATOM 912 C C . ALA A 1 114 ? 2.090 13.471 11.141 1.00 90.31 114 ALA A C 1
ATOM 914 O O . ALA A 1 114 ? 2.297 13.041 12.275 1.00 90.31 114 ALA A O 1
ATOM 915 N N . PHE A 1 115 ? 0.899 13.972 10.797 1.00 94.62 115 PHE A N 1
ATOM 916 C CA . PHE A 1 115 ? -0.287 13.972 11.657 1.00 94.62 115 PHE A CA 1
ATOM 917 C C . PHE A 1 115 ? -1.304 12.890 11.280 1.00 94.62 115 PHE A C 1
ATOM 919 O O . PHE A 1 115 ? -2.351 12.830 11.928 1.00 94.62 115 PHE A O 1
ATOM 926 N N . SER A 1 116 ? -1.008 12.058 10.274 1.00 96.38 116 SER A N 1
ATOM 927 C CA . SER A 1 116 ? -1.914 11.020 9.782 1.00 96.38 116 SER A CA 1
ATOM 928 C C . SER A 1 116 ? -2.413 10.133 10.917 1.00 96.38 116 SER A C 1
ATOM 930 O O . SER A 1 116 ? -1.662 9.769 11.830 1.00 96.38 116 SER A O 1
ATOM 932 N N . VAL A 1 117 ? -3.670 9.698 10.813 1.00 97.00 117 VAL A N 1
ATOM 933 C CA . VAL A 1 117 ? -4.225 8.646 11.674 1.00 97.00 117 VAL A CA 1
ATOM 934 C C . VAL A 1 117 ? -3.375 7.371 11.661 1.00 97.00 117 VAL A C 1
ATOM 936 O O . VAL A 1 117 ? -3.360 6.638 12.650 1.00 97.00 117 VAL A O 1
ATOM 939 N N . MET A 1 118 ? -2.645 7.115 10.573 1.00 97.06 118 MET A N 1
ATOM 940 C CA . MET A 1 118 ? -1.769 5.957 10.409 1.00 97.06 118 MET A CA 1
ATOM 941 C C . MET A 1 118 ? -0.344 6.207 10.923 1.00 97.06 118 MET A C 1
ATOM 943 O O . MET A 1 118 ? 0.519 5.348 10.753 1.00 97.06 118 MET A O 1
ATOM 947 N N . HIS A 1 119 ? -0.071 7.356 11.548 1.00 95.00 119 HIS A N 1
ATOM 948 C CA . HIS A 1 119 ? 1.250 7.705 12.055 1.00 95.00 119 HIS A CA 1
ATOM 949 C C . HIS A 1 119 ? 1.338 7.593 13.574 1.00 95.00 119 HIS A C 1
ATOM 951 O O . HIS A 1 119 ? 0.670 8.310 14.322 1.00 95.00 119 HIS A O 1
ATOM 957 N N . TYR A 1 120 ? 2.248 6.754 14.060 1.00 90.62 120 TYR A N 1
ATOM 958 C CA . TYR A 1 120 ? 2.459 6.627 15.494 1.00 90.62 120 TYR A CA 1
ATOM 959 C C . TYR A 1 120 ? 3.224 7.811 16.100 1.00 90.62 120 TYR A C 1
ATOM 961 O O . TYR A 1 120 ? 4.299 8.155 15.593 1.00 90.62 120 TYR A O 1
ATOM 969 N N . PRO A 1 121 ? 2.736 8.407 17.213 1.00 89.62 121 PRO A N 1
ATOM 970 C CA . PRO A 1 121 ? 3.439 9.496 17.894 1.00 89.62 121 PRO A CA 1
ATOM 971 C C . PRO A 1 121 ? 4.847 9.105 18.361 1.00 89.62 121 PRO A C 1
ATOM 973 O O . PRO A 1 121 ? 5.780 9.898 18.275 1.00 89.62 121 PRO A O 1
ATOM 976 N N . GLN A 1 122 ? 5.039 7.856 18.799 1.00 88.88 122 GLN A N 1
ATOM 977 C CA . GLN A 1 122 ? 6.349 7.335 19.207 1.00 88.88 122 GLN A CA 1
ATOM 978 C C . GLN A 1 122 ? 7.331 7.130 18.042 1.00 88.88 122 GLN A C 1
ATOM 980 O O . GLN A 1 122 ? 8.505 6.864 18.278 1.00 88.88 122 GLN A O 1
ATOM 985 N N . CYS A 1 123 ? 6.862 7.257 16.802 1.00 88.69 123 CYS A N 1
ATOM 986 C CA . CYS A 1 123 ? 7.634 7.028 15.587 1.00 88.69 123 CYS A CA 1
ATOM 987 C C . CYS A 1 123 ? 7.945 8.323 14.833 1.00 88.69 123 CYS A C 1
ATOM 989 O O . CYS A 1 123 ? 8.092 8.287 13.624 1.00 88.69 123 CYS A O 1
ATOM 991 N N . ASN A 1 124 ? 8.052 9.458 15.535 1.00 87.12 124 ASN A N 1
ATOM 992 C CA . ASN A 1 124 ? 8.139 10.825 14.986 1.00 87.12 124 ASN A CA 1
ATOM 993 C C . ASN A 1 124 ? 6.834 11.377 14.386 1.00 87.12 124 ASN A C 1
ATOM 995 O O . ASN A 1 124 ? 6.844 12.432 13.744 1.00 87.12 124 ASN A O 1
ATOM 999 N N . GLY A 1 125 ? 5.700 10.732 14.663 1.00 92.00 125 GLY A N 1
ATOM 1000 C CA . GLY A 1 125 ? 4.391 11.311 14.383 1.00 92.00 125 GLY A CA 1
ATOM 1001 C C . GLY A 1 125 ? 4.153 12.552 15.238 1.00 92.00 125 GLY A C 1
ATOM 1002 O O . GLY A 1 125 ? 4.474 12.586 16.425 1.00 92.00 125 GLY A O 1
ATOM 1003 N N . LYS A 1 126 ? 3.575 13.585 14.634 1.00 90.38 126 LYS A N 1
ATOM 1004 C CA . LYS A 1 126 ? 3.172 14.830 15.304 1.00 90.38 126 LYS A CA 1
ATOM 1005 C C . LYS A 1 126 ? 1.708 14.815 15.751 1.00 90.38 126 LYS A C 1
ATOM 1007 O O . LYS A 1 126 ? 1.278 15.738 16.443 1.00 90.38 126 LYS A O 1
ATOM 1012 N N . GLY A 1 127 ? 0.951 13.790 15.351 1.00 91.94 127 GLY A N 1
ATOM 1013 C CA . GLY A 1 127 ? -0.384 13.508 15.869 1.00 91.94 127 GLY A CA 1
ATOM 1014 C C . GLY A 1 127 ? -0.368 13.084 17.342 1.00 91.94 127 GLY A C 1
ATOM 1015 O O . GLY A 1 127 ? 0.681 12.934 17.968 1.00 91.94 127 GLY A O 1
ATOM 1016 N N . ASP A 1 128 ? -1.555 12.874 17.904 1.00 92.25 128 ASP A N 1
ATOM 1017 C CA . ASP A 1 128 ? -1.714 12.299 19.237 1.00 92.25 128 ASP A CA 1
ATOM 1018 C C . ASP A 1 128 ? -2.594 11.041 19.209 1.00 92.25 128 ASP A C 1
ATOM 1020 O O . ASP A 1 128 ? -3.149 10.651 18.181 1.00 92.25 128 ASP A O 1
ATOM 1024 N N . TRP A 1 129 ? -2.726 10.390 20.366 1.00 91.81 129 TRP A N 1
ATOM 1025 C CA . TRP A 1 129 ? -3.465 9.134 20.505 1.00 91.81 129 TRP A CA 1
ATOM 1026 C C . TRP A 1 129 ? -4.977 9.236 20.247 1.00 91.81 129 TRP A C 1
ATOM 1028 O O . TRP A 1 129 ? -5.648 8.205 20.271 1.00 91.81 129 TRP A O 1
ATOM 1038 N N . ALA A 1 130 ? -5.520 10.431 19.963 1.00 93.31 130 ALA A N 1
ATOM 1039 C CA . ALA A 1 130 ? -6.879 10.569 19.437 1.00 93.31 130 ALA A CA 1
ATOM 1040 C C . ALA A 1 130 ? -7.037 9.951 18.046 1.00 93.31 130 ALA A C 1
ATOM 1042 O O . ALA A 1 130 ? -8.171 9.623 17.663 1.00 93.31 130 ALA A O 1
ATOM 1043 N N . LEU A 1 131 ? -5.921 9.775 17.317 1.00 94.38 131 LEU A N 1
ATOM 1044 C CA . LEU A 1 131 ? -5.868 9.114 16.011 1.00 94.38 131 LEU A CA 1
ATOM 1045 C C . LEU A 1 131 ? -6.908 9.725 15.062 1.00 94.38 131 LEU A C 1
ATOM 1047 O O . LEU A 1 131 ? -7.716 9.031 14.450 1.00 94.38 131 LEU A O 1
ATOM 1051 N N . THR A 1 132 ? -6.993 11.056 15.055 1.00 94.06 132 THR A N 1
ATOM 1052 C CA . THR A 1 132 ? -8.009 11.794 14.296 1.00 94.06 132 THR A CA 1
ATOM 1053 C C . THR A 1 132 ? -7.614 11.827 12.826 1.00 94.06 132 THR A C 1
ATOM 1055 O O . THR A 1 132 ? -6.451 12.048 12.521 1.00 94.06 132 THR A O 1
ATOM 1058 N N . LEU A 1 133 ? -8.581 11.632 11.925 1.00 95.56 133 LEU A N 1
ATOM 1059 C CA . LEU A 1 133 ? -8.345 11.749 10.485 1.00 95.56 133 LEU A CA 1
ATOM 1060 C C . LEU A 1 133 ? -7.967 13.185 10.124 1.00 95.56 133 LEU A C 1
ATOM 1062 O O . LEU A 1 133 ? -8.697 14.123 10.466 1.00 95.56 133 LEU A O 1
ATOM 1066 N N . THR A 1 134 ? -6.874 13.346 9.393 1.00 94.69 134 THR A N 1
ATOM 1067 C CA . THR A 1 134 ? -6.506 14.619 8.776 1.00 94.69 134 THR A CA 1
ATOM 1068 C C . THR A 1 134 ? -7.273 14.823 7.467 1.00 94.69 134 THR A C 1
ATOM 1070 O O . THR A 1 134 ? -7.943 13.929 6.940 1.00 94.69 134 THR A O 1
ATOM 1073 N N . ASN A 1 135 ? -7.166 16.023 6.892 1.00 92.12 135 ASN A N 1
ATOM 1074 C CA . ASN A 1 135 ? -7.672 16.263 5.540 1.00 92.12 135 ASN A CA 1
ATOM 1075 C C . ASN A 1 135 ? -6.934 15.412 4.495 1.00 92.12 135 ASN A C 1
ATOM 1077 O O . ASN A 1 135 ? -7.552 15.018 3.508 1.00 92.12 135 ASN A O 1
ATOM 1081 N N . ILE A 1 136 ? -5.649 15.110 4.719 1.00 92.88 136 ILE A N 1
ATOM 1082 C CA . ILE A 1 136 ? -4.840 14.293 3.809 1.00 92.88 136 ILE A CA 1
ATOM 1083 C C . ILE A 1 136 ? -5.296 12.832 3.876 1.00 92.88 136 ILE A C 1
ATOM 1085 O O . ILE A 1 136 ? -5.491 12.235 2.820 1.00 92.88 136 ILE A O 1
ATOM 1089 N N . ASP A 1 137 ? -5.592 12.298 5.068 1.00 95.38 137 ASP A N 1
ATOM 1090 C CA . ASP A 1 137 ? -6.164 10.951 5.218 1.00 95.38 137 ASP A CA 1
ATOM 1091 C C . ASP A 1 137 ? -7.495 10.821 4.454 1.00 95.38 137 ASP A C 1
ATOM 1093 O O . ASP A 1 137 ? -7.696 9.905 3.649 1.00 95.38 137 ASP A O 1
ATOM 1097 N N . ASN A 1 138 ? -8.404 11.780 4.675 1.00 94.38 138 ASN A N 1
ATOM 1098 C CA . ASN A 1 138 ? -9.718 11.805 4.030 1.00 94.38 138 ASN A CA 1
ATOM 1099 C C . ASN A 1 138 ? -9.592 11.884 2.503 1.00 94.38 138 ASN A C 1
ATOM 1101 O O . ASN A 1 138 ? -10.265 11.149 1.775 1.00 94.38 138 ASN A O 1
ATOM 1105 N N . ASN A 1 139 ? -8.726 12.772 2.010 1.00 93.25 139 ASN A N 1
ATOM 1106 C CA . ASN A 1 139 ? -8.543 12.969 0.583 1.00 93.25 139 ASN A CA 1
ATOM 1107 C C . ASN A 1 139 ? -7.843 11.779 -0.071 1.00 93.25 139 ASN A C 1
ATOM 1109 O O . ASN A 1 139 ? -8.311 11.320 -1.105 1.00 93.25 139 ASN A O 1
ATOM 1113 N N . GLY A 1 140 ? -6.792 11.225 0.541 1.00 92.81 140 GLY A N 1
ATOM 1114 C CA . GLY A 1 140 ? -6.102 10.030 0.052 1.00 92.81 140 GLY A CA 1
ATOM 1115 C C . GLY A 1 140 ? -7.064 8.859 -0.132 1.00 92.81 140 GLY A C 1
ATOM 1116 O O . GLY A 1 140 ? -7.118 8.248 -1.203 1.00 92.81 140 GLY A O 1
ATOM 1117 N N . ALA A 1 141 ? -7.922 8.608 0.859 1.00 93.94 141 ALA A N 1
ATOM 1118 C CA . ALA A 1 141 ? -8.956 7.586 0.748 1.00 93.94 141 ALA A CA 1
ATOM 1119 C C . ALA A 1 141 ? -9.967 7.858 -0.377 1.00 93.94 141 ALA A C 1
ATOM 1121 O O . ALA A 1 141 ? -10.423 6.920 -1.038 1.00 93.94 141 ALA A O 1
ATOM 1122 N N . ALA A 1 142 ? -10.305 9.123 -0.622 1.00 93.62 142 ALA A N 1
ATOM 1123 C CA . ALA A 1 142 ? -11.137 9.524 -1.750 1.00 93.62 142 ALA A CA 1
ATOM 1124 C C . ALA A 1 142 ? -10.417 9.347 -3.102 1.00 93.62 142 ALA A C 1
ATOM 1126 O O . ALA A 1 142 ? -11.049 8.920 -4.065 1.00 93.62 142 ALA A O 1
ATOM 1127 N N . CYS A 1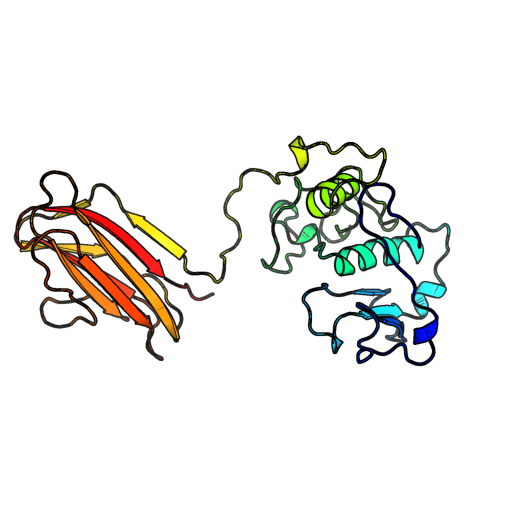 143 ? -9.106 9.604 -3.181 1.00 91.38 143 CYS A N 1
ATOM 1128 C CA . CYS A 1 143 ? -8.300 9.373 -4.385 1.00 91.38 143 CYS A CA 1
ATOM 1129 C C . CYS A 1 143 ? -8.306 7.891 -4.786 1.00 91.38 143 CYS A C 1
ATOM 1131 O O . CYS A 1 143 ? -8.425 7.571 -5.966 1.00 91.38 143 CYS A O 1
ATOM 1133 N N . LEU A 1 144 ? -8.180 6.984 -3.808 1.00 91.69 144 LEU A N 1
ATOM 1134 C CA . LEU A 1 144 ? -8.100 5.542 -4.061 1.00 91.69 144 LEU A CA 1
ATOM 1135 C C . LEU A 1 144 ? -9.461 4.915 -4.376 1.00 91.69 144 LEU A C 1
ATOM 1137 O O . LEU A 1 144 ? -9.596 4.165 -5.338 1.00 91.69 144 LEU A O 1
ATOM 1141 N N . TYR A 1 145 ? -10.464 5.206 -3.555 1.00 92.00 145 TYR A N 1
ATOM 1142 C CA . TYR A 1 145 ? -11.756 4.515 -3.598 1.00 92.00 145 TYR A CA 1
ATOM 1143 C C . TYR A 1 145 ? -12.874 5.351 -4.242 1.00 92.00 145 TYR A C 1
ATOM 1145 O O . TYR A 1 145 ? -14.022 4.913 -4.336 1.00 92.00 145 TYR A O 1
ATOM 1153 N N . GLY A 1 146 ? -12.544 6.547 -4.729 1.00 92.06 146 GLY A N 1
ATOM 1154 C CA . GLY A 1 146 ? -13.488 7.525 -5.256 1.00 92.06 146 GLY A CA 1
ATOM 1155 C C . GLY A 1 146 ? -14.140 8.363 -4.148 1.00 92.06 146 GLY A C 1
ATOM 1156 O O . GLY A 1 146 ? -14.288 7.895 -3.017 1.00 92.06 146 GLY A O 1
ATOM 1157 N N . PRO A 1 147 ? -14.584 9.595 -4.451 1.00 93.00 147 PRO A N 1
ATOM 1158 C CA . PRO A 1 147 ? -15.124 10.497 -3.442 1.00 93.00 147 PRO A CA 1
ATOM 1159 C C . PRO A 1 147 ? -16.566 10.164 -3.074 1.00 93.00 147 PRO A C 1
ATOM 1161 O O . PRO A 1 147 ? -17.388 9.853 -3.945 1.00 93.00 147 PRO A O 1
ATOM 1164 N N . ALA A 1 148 ? -16.893 10.299 -1.789 1.00 92.62 148 ALA A N 1
ATOM 1165 C CA . ALA A 1 148 ? -18.279 10.291 -1.331 1.00 92.62 148 ALA A CA 1
ATOM 1166 C C . ALA A 1 148 ? -19.081 11.444 -1.960 1.00 92.62 148 ALA A C 1
ATOM 1168 O O . ALA A 1 148 ? -18.532 12.440 -2.436 1.00 92.62 148 ALA A O 1
ATOM 1169 N N . GLN A 1 149 ? -20.411 11.332 -1.940 1.00 92.50 149 GLN A N 1
ATOM 1170 C CA . GLN A 1 149 ? -21.281 12.406 -2.412 1.00 92.50 149 GLN A CA 1
ATOM 1171 C C . GLN A 1 149 ? -21.024 13.696 -1.618 1.00 92.50 149 GLN A C 1
ATOM 1173 O O . GLN A 1 149 ? -21.144 13.712 -0.397 1.00 92.50 149 GLN A O 1
ATOM 1178 N N . GLY A 1 150 ? -20.701 14.782 -2.325 1.00 91.38 150 GLY A N 1
ATOM 1179 C CA . GLY A 1 150 ? -20.409 16.084 -1.717 1.00 91.38 150 GLY A CA 1
ATOM 1180 C C . GLY A 1 150 ? -18.966 16.260 -1.235 1.00 91.38 150 GLY A C 1
ATOM 1181 O O . GLY A 1 150 ? -18.634 17.344 -0.763 1.00 91.38 150 GLY A O 1
ATOM 1182 N N . PHE A 1 151 ? -18.105 15.248 -1.379 1.00 93.75 151 PHE A N 1
ATOM 1183 C CA . PHE A 1 151 ? -16.673 15.386 -1.128 1.00 93.75 151 PHE A CA 1
ATOM 1184 C C . PHE A 1 151 ? -15.941 15.773 -2.416 1.00 93.75 151 PHE A C 1
ATOM 1186 O O . PHE A 1 151 ? -16.054 15.092 -3.437 1.00 93.75 151 PHE A O 1
ATOM 1193 N N . THR A 1 152 ? -15.172 16.857 -2.364 1.00 94.00 152 THR A N 1
ATOM 1194 C CA . THR A 1 152 ? -14.325 17.296 -3.477 1.00 94.00 152 THR A CA 1
ATOM 1195 C C . THR A 1 152 ? -12.900 16.846 -3.217 1.00 94.00 152 THR A C 1
ATOM 1197 O O . THR A 1 152 ? -12.322 17.194 -2.193 1.00 94.00 152 THR A O 1
ATOM 1200 N N . ILE A 1 153 ? -12.342 16.094 -4.162 1.00 89.88 153 ILE A N 1
ATOM 1201 C CA . ILE A 1 153 ? -10.948 15.663 -4.111 1.00 89.88 153 ILE A CA 1
ATOM 1202 C C . ILE A 1 153 ? -10.039 16.840 -4.463 1.00 89.88 153 ILE A C 1
ATOM 1204 O O . ILE A 1 153 ? -10.178 17.433 -5.533 1.00 89.88 153 ILE A O 1
ATOM 1208 N N . ASP A 1 154 ? -9.068 17.119 -3.603 1.00 89.31 154 ASP A N 1
ATOM 1209 C CA . ASP A 1 154 ? -7.869 17.858 -3.969 1.00 89.31 154 ASP A CA 1
ATOM 1210 C C . ASP A 1 154 ? -6.923 16.911 -4.720 1.00 89.31 154 ASP A C 1
ATOM 1212 O O . ASP A 1 154 ? -6.277 16.036 -4.142 1.00 89.31 154 ASP A O 1
ATOM 1216 N N . THR A 1 155 ? -6.879 17.036 -6.043 1.00 85.69 155 THR A N 1
ATOM 1217 C CA . THR A 1 155 ? -6.056 16.163 -6.887 1.00 85.69 155 THR A CA 1
ATOM 1218 C C . THR A 1 155 ? -4.566 16.455 -6.760 1.00 85.69 155 THR A C 1
ATOM 1220 O O . THR A 1 155 ? -3.770 15.589 -7.116 1.00 85.69 155 THR A O 1
ATOM 1223 N N . SER A 1 156 ? -4.177 17.628 -6.243 1.00 83.69 156 SER A N 1
ATOM 1224 C CA . SER A 1 156 ? -2.764 17.989 -6.062 1.00 83.69 156 SER A CA 1
ATOM 1225 C C . SER A 1 156 ? -2.069 17.125 -5.009 1.00 83.69 156 SER A C 1
ATOM 1227 O O . SER A 1 156 ? -0.857 16.952 -5.060 1.00 83.69 156 SER A O 1
ATOM 1229 N N . ILE A 1 157 ? -2.848 16.528 -4.103 1.00 81.62 157 ILE A N 1
ATOM 1230 C CA . ILE A 1 157 ? -2.360 15.600 -3.081 1.00 81.62 157 ILE A CA 1
ATOM 1231 C C . ILE A 1 157 ? -2.662 14.133 -3.413 1.00 81.62 157 ILE A C 1
ATOM 1233 O O . ILE A 1 157 ? -2.228 13.264 -2.672 1.00 81.62 157 ILE A O 1
ATOM 1237 N N . CYS A 1 158 ? -3.380 13.829 -4.506 1.00 80.88 158 CYS A N 1
ATOM 1238 C CA . CYS A 1 158 ? -3.648 12.448 -4.964 1.00 80.88 158 CYS A CA 1
ATOM 1239 C C . CYS A 1 158 ? -2.489 11.807 -5.729 1.00 80.88 158 CYS A C 1
ATOM 1241 O O . CYS A 1 158 ? -2.607 10.705 -6.269 1.00 80.88 158 CYS A O 1
ATOM 1243 N N . GLN A 1 159 ? -1.392 12.531 -5.826 1.00 69.69 159 GLN A N 1
ATOM 1244 C CA . GLN A 1 159 ? -0.134 12.059 -6.338 1.00 69.69 159 GLN A CA 1
ATOM 1245 C C . GLN A 1 159 ? 0.794 12.309 -5.162 1.00 69.69 159 GLN A C 1
ATOM 1247 O O . GLN A 1 159 ? 1.037 13.459 -4.800 1.00 69.69 159 GLN A O 1
ATOM 1252 N N . GLY A 1 160 ? 1.241 11.251 -4.478 1.00 59.91 160 GLY A N 1
ATOM 1253 C CA . GLY A 1 160 ? 2.413 11.423 -3.621 1.00 59.91 160 GLY A CA 1
ATOM 1254 C C . GLY A 1 160 ? 3.524 12.113 -4.426 1.00 59.91 160 GLY A C 1
ATOM 1255 O O . GLY A 1 160 ? 3.474 12.057 -5.656 1.00 59.91 160 GLY A O 1
ATOM 1256 N N . PRO A 1 161 ? 4.477 12.811 -3.786 1.00 52.56 161 PRO A N 1
ATOM 1257 C CA . PRO A 1 161 ? 5.549 13.489 -4.514 1.00 52.56 161 PRO A CA 1
ATOM 1258 C C . PRO A 1 161 ? 6.128 12.579 -5.610 1.00 52.56 161 PRO A C 1
ATOM 1260 O O . PRO A 1 161 ? 6.356 11.396 -5.347 1.00 52.56 161 PRO A O 1
ATOM 1263 N N . GLU A 1 162 ? 6.339 13.117 -6.824 1.00 48.53 162 GLU A N 1
ATOM 1264 C CA . GLU A 1 162 ? 7.193 12.456 -7.820 1.00 48.53 162 GLU A CA 1
ATOM 1265 C C . GLU A 1 162 ? 8.540 12.157 -7.127 1.00 48.53 162 GLU A C 1
ATOM 1267 O O . GLU A 1 162 ? 9.167 13.032 -6.532 1.00 48.53 162 GLU A O 1
ATOM 1272 N N . GLU A 1 163 ? 8.872 10.872 -7.085 1.00 43.31 163 GLU A N 1
ATOM 1273 C CA . GLU A 1 163 ? 9.674 10.172 -6.069 1.00 43.31 163 GLU A CA 1
ATOM 1274 C C . GLU A 1 163 ? 11.173 10.558 -6.006 1.00 43.31 163 GLU A C 1
ATOM 1276 O O . GLU A 1 163 ? 11.756 10.976 -7.009 1.00 43.31 163 GLU A O 1
ATOM 1281 N N . PRO A 1 164 ? 11.860 10.301 -4.869 1.00 42.84 164 PRO A N 1
ATOM 1282 C CA . PRO A 1 164 ? 13.211 9.727 -4.944 1.00 42.84 164 PRO A CA 1
ATOM 1283 C C . PRO A 1 164 ? 13.452 8.570 -3.950 1.00 42.84 164 PRO A C 1
ATOM 1285 O O . PRO A 1 164 ? 12.885 8.544 -2.859 1.00 42.84 164 PRO A O 1
ATOM 1288 N N . PRO A 1 165 ? 14.421 7.692 -4.270 1.00 40.66 165 PRO A N 1
ATOM 1289 C CA . PRO A 1 165 ? 14.116 6.357 -4.769 1.00 40.66 165 PRO A CA 1
ATOM 1290 C C . PRO A 1 165 ? 13.246 5.569 -3.784 1.00 40.66 165 PRO A C 1
ATOM 1292 O O . PRO A 1 165 ? 13.589 5.403 -2.610 1.00 40.66 165 PRO A O 1
ATOM 1295 N N . GLY A 1 166 ? 12.151 5.024 -4.304 1.00 41.28 166 GLY A N 1
ATOM 1296 C CA . GLY A 1 166 ? 11.391 4.004 -3.611 1.00 41.28 166 GLY A CA 1
ATOM 1297 C C . GLY A 1 166 ? 12.307 2.859 -3.179 1.00 41.28 166 GLY A C 1
ATOM 1298 O O . GLY A 1 166 ? 13.306 2.548 -3.843 1.00 41.28 166 GLY A O 1
ATOM 1299 N N . PRO A 1 167 ? 12.018 2.212 -2.054 1.00 39.34 167 PRO A N 1
ATOM 1300 C CA . PRO A 1 167 ? 12.826 1.094 -1.640 1.00 39.34 167 PRO A CA 1
ATOM 1301 C C . PRO A 1 167 ? 12.504 -0.140 -2.510 1.00 39.34 167 PRO A C 1
ATOM 1303 O O . PRO A 1 167 ? 11.394 -0.661 -2.505 1.00 39.34 167 PRO A O 1
ATOM 1306 N N . ILE A 1 168 ? 13.511 -0.523 -3.306 1.00 42.88 168 ILE A N 1
ATOM 1307 C CA . ILE A 1 168 ? 13.702 -1.713 -4.162 1.00 42.88 168 ILE A CA 1
ATOM 1308 C C . ILE A 1 168 ? 12.482 -2.651 -4.257 1.00 42.88 168 ILE A C 1
ATOM 1310 O O . ILE A 1 168 ? 12.228 -3.466 -3.371 1.00 42.88 168 ILE A O 1
ATOM 1314 N N . ALA A 1 169 ? 11.779 -2.591 -5.393 1.00 41.78 169 ALA A N 1
ATOM 1315 C CA . ALA A 1 169 ? 10.797 -3.595 -5.785 1.00 41.78 169 ALA A CA 1
ATOM 1316 C C . ALA A 1 169 ? 11.461 -4.977 -5.917 1.00 41.78 169 ALA A C 1
ATOM 1318 O O . ALA A 1 169 ? 12.471 -5.107 -6.606 1.00 41.78 169 ALA A O 1
ATOM 1319 N N . CYS A 1 170 ? 10.846 -6.038 -5.390 1.00 46.09 170 CYS A N 1
ATOM 1320 C CA . CYS A 1 170 ? 11.126 -7.393 -5.880 1.00 46.09 170 CYS A CA 1
ATOM 1321 C C . CYS A 1 170 ? 10.318 -7.659 -7.158 1.00 46.09 170 CYS A C 1
ATOM 1323 O O . CYS A 1 170 ? 9.475 -8.551 -7.224 1.00 46.09 170 CYS A O 1
ATOM 1325 N N . GLY A 1 171 ? 10.581 -6.833 -8.167 1.00 62.22 171 GLY A N 1
ATOM 1326 C CA . GLY A 1 171 ? 10.290 -7.104 -9.565 1.00 62.22 171 GLY A CA 1
ATOM 1327 C C . GLY A 1 171 ? 11.596 -7.036 -10.361 1.00 62.22 171 GLY A C 1
ATOM 1328 O O . GLY A 1 171 ? 12.615 -6.589 -9.829 1.00 62.22 171 GLY A O 1
ATOM 1329 N N . PRO A 1 172 ? 11.603 -7.480 -11.623 1.00 68.75 172 PRO A N 1
ATOM 1330 C CA . PRO A 1 172 ? 12.753 -7.280 -12.491 1.00 68.75 172 PRO A CA 1
ATOM 1331 C C . PRO A 1 172 ? 13.127 -5.787 -12.549 1.00 68.75 172 PRO A C 1
ATOM 1333 O O . PRO A 1 172 ? 12.305 -4.942 -12.902 1.00 68.75 172 PRO A O 1
ATOM 1336 N N . LYS A 1 173 ? 14.360 -5.458 -12.167 1.00 76.62 173 LYS A N 1
ATOM 1337 C CA . LYS A 1 173 ? 14.988 -4.147 -12.318 1.00 76.62 173 LYS A CA 1
ATOM 1338 C C . LYS A 1 173 ? 15.619 -4.081 -13.699 1.00 76.62 173 LYS A C 1
ATOM 1340 O O . LYS A 1 173 ? 16.393 -4.963 -14.043 1.00 76.62 173 LYS A O 1
ATOM 1345 N N . THR A 1 174 ? 15.347 -3.017 -14.448 1.00 84.62 174 THR A N 1
ATOM 1346 C CA . THR A 1 174 ? 15.970 -2.769 -15.753 1.00 84.62 174 THR A CA 1
ATOM 1347 C C . THR A 1 174 ? 17.006 -1.655 -15.648 1.00 84.62 174 THR A C 1
ATOM 1349 O O . THR A 1 174 ? 16.691 -0.541 -15.236 1.00 84.62 174 THR A O 1
ATOM 1352 N N . GLU A 1 175 ? 18.240 -1.942 -16.042 1.00 86.25 175 GLU A N 1
ATOM 1353 C CA . GLU A 1 175 ? 19.348 -0.994 -16.135 1.00 86.25 175 GLU A CA 1
ATOM 1354 C C . GLU A 1 175 ? 19.688 -0.782 -17.604 1.00 86.25 175 GLU A C 1
ATOM 1356 O O . GLU A 1 175 ? 19.833 -1.744 -18.348 1.00 86.25 175 GLU A O 1
ATOM 1361 N N . THR A 1 176 ? 19.786 0.470 -18.048 1.00 88.25 176 THR A N 1
ATOM 1362 C CA . THR A 1 176 ? 20.131 0.788 -19.439 1.00 88.25 176 THR A CA 1
ATOM 1363 C C . THR A 1 176 ? 21.339 1.706 -19.475 1.00 88.25 176 THR A C 1
ATOM 1365 O O . THR A 1 176 ? 21.356 2.741 -18.810 1.00 88.25 176 THR A O 1
ATOM 1368 N N . VAL A 1 177 ? 22.338 1.340 -20.272 1.00 84.56 177 VAL A N 1
ATOM 1369 C CA . VAL A 1 177 ? 23.480 2.191 -20.611 1.00 84.56 177 VAL A CA 1
ATOM 1370 C C . VAL A 1 177 ? 23.377 2.575 -22.078 1.00 84.56 177 VAL A C 1
ATOM 1372 O O . VAL A 1 177 ? 23.203 1.718 -22.944 1.00 84.56 177 VAL A O 1
ATOM 1375 N N . VAL A 1 178 ? 23.449 3.879 -22.341 1.00 91.69 178 VAL A N 1
ATOM 1376 C CA . VAL A 1 178 ? 23.263 4.433 -23.684 1.00 91.69 178 VAL A CA 1
ATOM 1377 C C . VAL A 1 178 ? 24.556 4.990 -24.273 1.00 91.69 178 VAL A C 1
ATOM 1379 O O . VAL A 1 178 ? 25.490 5.291 -23.524 1.00 91.69 178 VAL A O 1
ATOM 1382 N N . GLY A 1 179 ? 24.618 5.122 -25.599 1.00 89.50 179 GLY A N 1
ATOM 1383 C CA . GLY A 1 179 ? 25.735 5.730 -26.324 1.00 89.50 179 GLY A CA 1
ATOM 1384 C C . GLY A 1 179 ? 27.060 4.995 -26.125 1.00 89.50 179 GLY A C 1
ATOM 1385 O O . GLY A 1 179 ? 28.110 5.628 -26.001 1.00 89.50 179 GLY A O 1
ATOM 1386 N N . GLN A 1 180 ? 27.018 3.668 -26.015 1.00 94.19 180 GLN A N 1
ATOM 1387 C CA . GLN A 1 180 ? 28.214 2.851 -25.846 1.00 94.19 180 GLN A CA 1
ATOM 1388 C C . GLN A 1 180 ? 28.917 2.655 -27.189 1.00 94.19 180 GLN A C 1
ATOM 1390 O O . GLN A 1 180 ? 28.295 2.662 -28.252 1.00 94.19 180 GLN A O 1
ATOM 1395 N N . SER A 1 181 ? 30.235 2.467 -27.150 1.00 93.81 181 SER A N 1
ATOM 1396 C CA . SER A 1 181 ? 31.027 2.207 -28.350 1.00 93.81 181 SER A CA 1
ATOM 1397 C C . SER A 1 181 ? 32.162 1.243 -28.059 1.00 93.81 181 SER A C 1
ATOM 1399 O O . SER A 1 181 ? 32.860 1.406 -27.059 1.00 93.81 181 SER A O 1
ATOM 1401 N N . VAL A 1 182 ? 32.408 0.305 -28.969 1.00 95.31 182 VAL A N 1
ATOM 1402 C CA . VAL A 1 182 ? 33.523 -0.643 -28.870 1.00 95.31 182 VAL A CA 1
ATOM 1403 C C . VAL A 1 182 ? 34.301 -0.672 -30.183 1.00 95.31 182 VAL A C 1
ATOM 1405 O O . VAL A 1 182 ? 33.724 -0.712 -31.268 1.00 95.31 182 VAL A O 1
ATOM 1408 N N . ALA A 1 183 ? 35.631 -0.615 -30.104 1.00 96.50 183 ALA A N 1
ATOM 1409 C CA . ALA A 1 183 ? 36.493 -0.735 -31.277 1.00 96.50 183 ALA A CA 1
ATOM 1410 C C . ALA A 1 183 ? 36.619 -2.200 -31.726 1.00 96.50 183 ALA A C 1
ATOM 1412 O O . ALA A 1 183 ? 36.414 -3.132 -30.948 1.00 96.50 183 ALA A O 1
ATOM 1413 N N . LYS A 1 184 ? 37.041 -2.418 -32.977 1.00 94.81 184 LYS A N 1
ATOM 1414 C CA . LYS A 1 184 ? 37.339 -3.765 -33.480 1.00 94.81 184 LYS A CA 1
ATOM 1415 C C . LYS A 1 184 ? 38.356 -4.471 -32.573 1.00 94.81 184 LYS A C 1
ATOM 1417 O O . LYS A 1 184 ? 39.426 -3.929 -32.305 1.00 94.81 184 LYS A O 1
ATOM 1422 N N . ASN A 1 185 ? 38.039 -5.700 -32.173 1.00 92.81 185 ASN A N 1
ATOM 1423 C CA . ASN A 1 185 ? 38.777 -6.547 -31.231 1.00 92.81 185 ASN A CA 1
ATOM 1424 C C . ASN A 1 185 ? 38.885 -6.019 -29.791 1.00 92.81 185 ASN A C 1
ATOM 1426 O O . ASN A 1 185 ? 39.518 -6.689 -28.976 1.00 92.81 185 ASN A O 1
ATOM 1430 N N . ALA A 1 186 ? 38.281 -4.875 -29.465 1.00 96.12 186 ALA A N 1
ATOM 1431 C CA . ALA A 1 186 ? 38.178 -4.413 -28.088 1.00 96.12 186 ALA A CA 1
ATOM 1432 C C . ALA A 1 186 ? 37.003 -5.099 -27.377 1.00 96.12 186 ALA A C 1
ATOM 1434 O O . ALA A 1 186 ? 36.070 -5.596 -28.013 1.00 96.12 186 ALA A O 1
ATOM 1435 N N . GLU A 1 187 ? 37.068 -5.119 -26.051 1.00 95.00 187 GLU A N 1
ATOM 1436 C CA . GLU A 1 187 ? 36.041 -5.679 -25.179 1.00 95.00 187 GLU A CA 1
ATOM 1437 C C . GLU A 1 187 ? 35.639 -4.635 -24.137 1.00 95.00 187 GLU A C 1
ATOM 1439 O O . GLU A 1 187 ? 36.485 -3.883 -23.650 1.00 95.00 187 GLU A O 1
ATOM 1444 N N . GLN A 1 188 ? 34.358 -4.612 -23.786 1.00 94.62 188 GLN A N 1
ATOM 1445 C CA . GLN A 1 188 ? 33.814 -3.800 -22.706 1.00 94.62 188 GLN A CA 1
ATOM 1446 C C . GLN A 1 188 ? 32.921 -4.671 -21.823 1.00 94.62 188 GLN A C 1
ATOM 1448 O O . GLN A 1 188 ? 32.122 -5.461 -22.325 1.00 94.62 188 GLN A O 1
ATOM 1453 N N . THR A 1 189 ? 33.078 -4.552 -20.508 1.00 94.25 189 THR A N 1
ATOM 1454 C CA . THR A 1 189 ? 32.335 -5.333 -19.515 1.00 94.25 189 THR A CA 1
ATOM 1455 C C . THR A 1 189 ? 31.326 -4.464 -18.770 1.00 94.25 189 THR A C 1
ATOM 1457 O O . THR A 1 189 ? 31.532 -3.265 -18.579 1.00 94.25 189 THR A O 1
ATOM 1460 N N . TYR A 1 190 ? 30.229 -5.088 -18.349 1.00 94.00 190 TYR A N 1
ATOM 1461 C CA . TYR A 1 190 ? 29.133 -4.489 -17.598 1.00 94.00 190 TYR A CA 1
ATOM 1462 C C . TYR A 1 190 ? 28.702 -5.442 -16.474 1.00 94.00 190 TYR A C 1
ATOM 1464 O O . TYR A 1 190 ? 28.683 -6.664 -16.651 1.00 94.00 190 TYR A O 1
ATOM 1472 N N . GLY A 1 191 ? 28.336 -4.877 -15.324 1.00 87.75 191 GLY A N 1
ATOM 1473 C CA . GLY A 1 191 ? 28.058 -5.628 -14.099 1.00 87.75 191 GLY A CA 1
ATOM 1474 C C . GLY A 1 191 ? 29.282 -5.730 -13.171 1.00 87.75 191 GLY A C 1
ATOM 1475 O O . GLY A 1 191 ? 30.215 -4.936 -13.311 1.00 87.75 191 GLY A O 1
ATOM 1476 N N . PRO A 1 192 ? 29.296 -6.675 -12.211 1.00 90.31 192 PRO A N 1
ATOM 1477 C CA . PRO A 1 192 ? 28.267 -7.688 -11.969 1.00 90.31 192 PRO A CA 1
ATOM 1478 C C . PRO A 1 192 ? 26.917 -7.084 -11.577 1.00 90.31 192 PRO A C 1
ATOM 1480 O O . PRO A 1 192 ? 26.852 -6.165 -10.764 1.00 90.31 192 PRO A O 1
ATOM 1483 N N . PHE A 1 193 ? 25.837 -7.639 -12.119 1.00 90.00 193 PHE A N 1
ATOM 1484 C CA . PHE A 1 193 ? 24.478 -7.372 -11.658 1.00 90.00 193 PHE A CA 1
ATOM 1485 C C . PHE A 1 193 ? 24.061 -8.498 -10.721 1.00 90.00 193 PHE A C 1
ATOM 1487 O O . PHE A 1 193 ? 24.182 -9.669 -11.074 1.00 90.00 193 PHE A O 1
ATOM 1494 N N . VAL A 1 194 ? 23.612 -8.159 -9.517 1.00 86.25 194 VAL A N 1
ATOM 1495 C CA . VAL A 1 194 ? 23.184 -9.147 -8.519 1.00 86.25 194 VAL A CA 1
ATOM 1496 C C . VAL A 1 194 ? 21.909 -9.840 -8.996 1.00 86.25 194 VAL A C 1
ATOM 1498 O O . VAL A 1 194 ? 20.999 -9.168 -9.466 1.00 86.25 194 VAL A O 1
ATOM 1501 N N . VAL A 1 195 ? 21.828 -11.165 -8.860 1.00 85.75 195 VAL A N 1
ATOM 1502 C CA . VAL A 1 195 ? 20.674 -11.959 -9.314 1.00 85.75 195 VAL A CA 1
ATOM 1503 C C . VAL A 1 195 ? 20.207 -12.952 -8.256 1.00 85.75 195 VAL A C 1
ATOM 1505 O O . VAL A 1 195 ? 21.010 -13.467 -7.479 1.00 85.75 195 VAL A O 1
ATOM 1508 N N . VAL A 1 196 ? 18.910 -13.259 -8.250 1.00 82.00 196 VAL A N 1
ATOM 1509 C CA . VAL A 1 196 ? 18.303 -14.273 -7.375 1.00 82.00 196 VAL A CA 1
ATOM 1510 C C . VAL A 1 196 ? 18.107 -15.587 -8.149 1.00 82.00 196 VAL A C 1
ATOM 1512 O O . VAL A 1 196 ? 17.480 -15.565 -9.212 1.00 82.00 196 VAL A O 1
ATOM 1515 N N . PRO A 1 197 ? 18.570 -16.745 -7.637 1.00 82.81 197 PRO A N 1
ATOM 1516 C CA . PRO A 1 197 ? 18.286 -18.052 -8.228 1.00 82.81 197 PRO A CA 1
ATOM 1517 C C . PRO A 1 197 ? 16.804 -18.288 -8.539 1.00 82.81 197 PRO A C 1
ATOM 1519 O O . PRO A 1 197 ? 15.937 -18.001 -7.716 1.00 82.81 197 PRO A O 1
ATOM 1522 N N . GLY A 1 198 ? 16.512 -18.849 -9.714 1.00 76.38 198 GLY A N 1
ATOM 1523 C CA . GLY A 1 198 ? 15.143 -19.125 -10.165 1.00 76.38 198 GLY A CA 1
ATOM 1524 C C . GLY A 1 198 ? 14.380 -17.913 -10.713 1.00 76.38 198 GLY A C 1
ATOM 1525 O O . GLY A 1 198 ? 13.207 -18.052 -11.050 1.00 76.38 198 GLY A O 1
ATOM 1526 N N . THR A 1 199 ? 15.020 -16.743 -10.811 1.00 83.75 199 THR A N 1
ATOM 1527 C CA . THR A 1 199 ? 14.478 -15.577 -11.532 1.00 83.75 199 THR A CA 1
ATOM 1528 C C . THR A 1 199 ? 14.986 -15.528 -12.974 1.00 83.75 199 THR A C 1
ATOM 1530 O O . THR A 1 199 ? 15.857 -16.310 -13.356 1.00 83.75 199 THR A O 1
ATOM 1533 N N . LEU A 1 200 ? 14.432 -14.620 -13.780 1.00 83.44 200 LEU A N 1
ATOM 1534 C CA . LEU A 1 200 ? 14.820 -14.425 -15.175 1.00 83.44 200 LEU A CA 1
ATOM 1535 C C . LEU A 1 200 ? 15.767 -13.228 -15.306 1.00 83.44 200 LEU A C 1
ATOM 1537 O O . LEU A 1 200 ? 15.508 -12.160 -14.748 1.00 83.44 200 LEU A O 1
ATOM 1541 N N . VAL A 1 201 ? 16.820 -13.393 -16.098 1.00 91.75 201 VAL A N 1
ATOM 1542 C CA . VAL A 1 201 ? 17.659 -12.301 -16.592 1.00 91.75 201 VAL A CA 1
ATOM 1543 C C . VAL A 1 201 ? 17.407 -12.117 -18.080 1.00 91.75 201 VAL A C 1
ATOM 1545 O O . VAL A 1 201 ? 17.480 -13.073 -18.851 1.00 91.75 201 VAL A O 1
ATOM 1548 N N . GLU A 1 202 ? 17.169 -10.879 -18.493 1.00 94.31 202 GLU A N 1
ATOM 1549 C CA . GLU A 1 202 ? 17.086 -10.484 -19.896 1.00 94.31 202 GLU A CA 1
ATOM 1550 C C . GLU A 1 202 ? 18.148 -9.420 -20.191 1.00 94.31 202 GLU A C 1
ATOM 1552 O O . GLU A 1 202 ? 18.217 -8.391 -19.532 1.00 94.31 202 GLU A O 1
ATOM 1557 N N . VAL A 1 203 ? 19.001 -9.673 -21.180 1.00 95.88 203 VAL A N 1
ATOM 1558 C CA . VAL A 1 203 ? 20.025 -8.740 -21.657 1.00 95.88 203 VAL A CA 1
ATOM 1559 C C . VAL A 1 203 ? 19.745 -8.458 -23.119 1.00 95.88 203 VAL A C 1
ATOM 1561 O O . VAL A 1 203 ? 19.738 -9.384 -23.929 1.00 95.88 203 VAL A O 1
ATOM 1564 N N . VAL A 1 204 ? 19.521 -7.196 -23.458 1.00 94.56 204 VAL A N 1
ATOM 1565 C CA . VAL A 1 204 ? 19.229 -6.753 -24.820 1.00 94.56 204 VAL A CA 1
ATOM 1566 C C . VAL A 1 204 ? 20.240 -5.693 -25.224 1.00 94.56 204 VAL A C 1
ATOM 1568 O O . VAL A 1 204 ? 20.410 -4.690 -24.537 1.00 94.56 204 VAL A O 1
ATOM 1571 N N . MET A 1 205 ? 20.923 -5.927 -26.333 1.00 95.06 205 MET A N 1
ATOM 1572 C CA . MET A 1 205 ? 21.787 -4.968 -26.997 1.00 95.06 205 MET A CA 1
ATOM 1573 C C . MET A 1 205 ? 21.059 -4.438 -28.228 1.00 95.06 205 MET A C 1
ATOM 1575 O O . MET A 1 205 ? 20.525 -5.221 -29.012 1.00 95.06 205 MET A O 1
ATOM 1579 N N . HIS A 1 206 ? 21.041 -3.116 -28.366 1.00 93.06 206 HIS A N 1
ATOM 1580 C CA . HIS A 1 206 ? 20.407 -2.400 -29.464 1.00 93.06 206 HIS A CA 1
ATOM 1581 C C . HIS A 1 206 ? 21.444 -1.601 -30.242 1.00 93.06 206 HIS A C 1
ATOM 1583 O O . HIS A 1 206 ? 22.239 -0.871 -29.649 1.00 93.06 206 HIS A O 1
ATOM 1589 N N . GLY A 1 207 ? 21.418 -1.693 -31.565 1.00 86.25 207 GLY A N 1
ATOM 1590 C CA . GLY A 1 207 ? 22.297 -0.938 -32.443 1.00 86.25 207 GLY A CA 1
ATOM 1591 C C . GLY A 1 207 ? 21.879 0.520 -32.581 1.00 86.25 207 GLY A C 1
ATOM 1592 O O . GLY A 1 207 ? 20.696 0.843 -32.664 1.00 86.25 207 GLY A O 1
ATOM 1593 N N . GLU A 1 208 ? 22.859 1.416 -32.667 1.00 86.12 208 GLU A N 1
ATOM 1594 C CA . GLU A 1 208 ? 22.612 2.811 -33.045 1.00 86.12 208 GLU A CA 1
ATOM 1595 C C . GLU A 1 208 ? 22.778 3.036 -34.562 1.00 86.12 208 GLU A C 1
ATOM 1597 O O . GLU A 1 208 ? 22.888 2.098 -35.354 1.00 86.12 208 GLU A O 1
ATOM 1602 N N . ALA A 1 209 ? 22.781 4.296 -35.009 1.00 79.50 209 ALA A N 1
ATOM 1603 C CA . ALA A 1 209 ? 23.066 4.627 -36.403 1.00 79.50 209 ALA A CA 1
ATOM 1604 C C . ALA A 1 209 ? 24.497 4.198 -36.783 1.00 79.50 209 ALA A C 1
ATOM 1606 O O . ALA A 1 209 ? 25.461 4.605 -36.141 1.00 79.50 209 ALA A O 1
ATOM 1607 N N . ASN A 1 210 ? 24.637 3.423 -37.867 1.00 81.88 210 ASN A N 1
ATOM 1608 C CA . ASN A 1 210 ? 25.874 2.714 -38.237 1.00 81.88 210 ASN A CA 1
ATOM 1609 C C . ASN A 1 210 ? 26.370 1.783 -37.113 1.00 81.88 210 ASN A C 1
ATOM 1611 O O . ASN A 1 210 ? 27.467 1.971 -36.586 1.00 81.88 210 ASN A O 1
ATOM 1615 N N . PRO A 1 211 ? 25.572 0.765 -36.757 1.00 82.31 211 PRO A N 1
ATOM 1616 C CA . PRO A 1 211 ? 25.740 0.032 -35.506 1.00 82.31 211 PRO A CA 1
ATOM 1617 C C . PRO A 1 211 ? 27.017 -0.811 -35.445 1.00 82.31 211 PRO A C 1
ATOM 1619 O O . PRO A 1 211 ? 27.464 -1.155 -34.357 1.00 82.31 211 PRO A O 1
ATOM 1622 N N . GLY A 1 212 ? 27.619 -1.135 -36.594 1.00 91.56 212 GLY A N 1
ATOM 1623 C CA . GLY A 1 212 ? 28.712 -2.100 -36.663 1.00 91.56 212 GLY A CA 1
ATOM 1624 C C . GLY A 1 212 ? 28.254 -3.507 -36.278 1.00 91.56 212 GLY A C 1
ATOM 1625 O O . GLY A 1 212 ? 27.088 -3.855 -36.463 1.00 91.56 212 GLY A O 1
ATOM 1626 N N . ASP A 1 213 ? 29.188 -4.301 -35.760 1.00 92.81 213 ASP A N 1
ATOM 1627 C CA . ASP A 1 213 ? 28.977 -5.693 -35.361 1.00 92.81 213 ASP A CA 1
ATOM 1628 C C . ASP A 1 213 ? 29.615 -5.955 -33.981 1.00 92.81 213 ASP A C 1
ATOM 1630 O O . ASP A 1 213 ? 30.772 -6.383 -33.888 1.00 92.81 213 ASP A O 1
ATOM 1634 N N . PRO A 1 214 ? 28.945 -5.559 -32.888 1.00 93.50 214 PRO A N 1
ATOM 1635 C CA . PRO A 1 214 ? 29.291 -5.971 -31.539 1.00 93.50 214 PRO A CA 1
ATOM 1636 C C . PRO A 1 214 ? 28.664 -7.335 -31.210 1.00 93.50 214 PRO A C 1
ATOM 1638 O O . PRO A 1 214 ? 27.502 -7.575 -31.504 1.00 93.50 214 PRO A O 1
ATOM 1641 N N . ASP A 1 215 ? 29.422 -8.197 -30.536 1.00 94.81 215 ASP A N 1
ATOM 1642 C CA . ASP A 1 215 ? 28.975 -9.493 -30.022 1.00 94.81 215 ASP A CA 1
ATOM 1643 C C . ASP A 1 215 ? 28.741 -9.423 -28.500 1.00 94.81 215 ASP A C 1
ATOM 1645 O O . ASP A 1 215 ? 29.640 -9.029 -27.744 1.00 94.81 215 ASP A O 1
ATOM 1649 N N . LEU A 1 216 ? 27.585 -9.895 -28.045 1.00 96.06 216 LEU A N 1
ATOM 1650 C CA . LEU A 1 216 ? 27.139 -10.022 -26.662 1.00 96.06 216 LEU A CA 1
ATOM 1651 C C . LEU A 1 216 ? 27.546 -11.373 -26.065 1.00 96.06 216 LEU A C 1
ATOM 1653 O O . LEU A 1 216 ? 27.304 -12.443 -26.624 1.00 96.06 216 LEU A O 1
ATOM 1657 N N . TYR A 1 217 ? 28.106 -11.322 -24.863 1.00 97.06 217 TYR A N 1
ATOM 1658 C CA . TYR A 1 217 ? 28.430 -12.479 -24.041 1.00 97.06 217 TYR A CA 1
ATOM 1659 C C . TYR A 1 217 ? 27.846 -12.253 -22.650 1.00 97.06 217 TYR A C 1
ATOM 1661 O O . TYR A 1 217 ? 28.090 -11.218 -22.031 1.00 97.06 217 TYR A O 1
ATOM 1669 N N . VAL A 1 218 ? 27.112 -13.231 -22.133 1.00 97.06 218 VAL A N 1
ATOM 1670 C CA . VAL A 1 218 ? 26.530 -13.188 -20.786 1.00 97.06 218 VAL A CA 1
ATOM 1671 C C . VAL A 1 218 ? 26.981 -14.418 -20.016 1.00 97.06 218 VAL A C 1
ATOM 1673 O O . VAL A 1 218 ? 27.023 -15.515 -20.580 1.00 97.06 218 VAL A O 1
ATOM 1676 N N . ARG A 1 219 ? 27.353 -14.245 -18.746 1.00 96.69 219 ARG A N 1
ATOM 1677 C CA . ARG A 1 219 ? 27.799 -15.342 -17.883 1.00 96.69 219 ARG A CA 1
ATOM 1678 C C . ARG A 1 219 ? 27.468 -15.095 -16.413 1.00 96.69 219 ARG A C 1
ATOM 1680 O O . ARG A 1 219 ? 27.616 -13.978 -15.928 1.00 96.69 219 ARG A O 1
ATOM 1687 N N . PHE A 1 220 ? 27.065 -16.129 -15.686 1.00 94.50 220 PHE A N 1
ATOM 1688 C CA . PHE A 1 220 ? 26.843 -16.064 -14.246 1.00 94.50 220 PHE A CA 1
ATOM 1689 C C . PHE A 1 220 ? 28.150 -16.196 -13.452 1.00 94.50 220 PHE A C 1
ATOM 1691 O O . PHE A 1 220 ? 29.042 -16.979 -13.789 1.00 94.50 220 PHE A O 1
ATOM 1698 N N . ASN A 1 221 ? 28.235 -15.445 -12.354 1.00 90.69 221 ASN A N 1
ATOM 1699 C CA . ASN A 1 221 ? 29.258 -15.462 -11.301 1.00 90.69 221 ASN A CA 1
ATOM 1700 C C . ASN A 1 221 ? 30.702 -15.142 -11.713 1.00 90.69 221 ASN A C 1
ATOM 1702 O O . ASN A 1 221 ? 31.563 -15.070 -10.836 1.00 90.69 221 ASN A O 1
ATOM 1706 N N . GLN A 1 222 ? 30.997 -15.022 -13.006 1.00 91.69 222 GLN A N 1
ATOM 1707 C CA . GLN A 1 222 ? 32.323 -14.769 -13.564 1.00 91.69 222 GLN A CA 1
ATOM 1708 C C . GLN A 1 222 ? 32.199 -13.984 -14.864 1.00 91.69 222 GLN A C 1
ATOM 1710 O O . GLN A 1 222 ? 31.220 -14.145 -15.594 1.00 91.69 222 GLN A O 1
ATOM 1715 N N . ASP A 1 223 ? 33.240 -13.229 -15.212 1.00 91.75 223 ASP A N 1
ATOM 1716 C CA . ASP A 1 223 ? 33.272 -12.524 -16.487 1.00 91.75 223 ASP A CA 1
ATOM 1717 C C . ASP A 1 223 ? 33.237 -13.507 -17.680 1.00 91.75 223 ASP A C 1
ATOM 1719 O O . ASP A 1 223 ? 33.901 -14.561 -17.665 1.00 91.75 223 ASP A O 1
ATOM 1723 N N . PRO A 1 224 ? 32.472 -13.189 -18.740 1.00 95.75 224 PRO A N 1
ATOM 1724 C CA . PRO A 1 224 ? 32.469 -13.981 -19.957 1.00 95.75 224 PRO A CA 1
ATOM 1725 C C . PRO A 1 224 ? 33.815 -13.893 -20.687 1.00 95.75 224 PRO A C 1
ATOM 1727 O O . PRO A 1 224 ? 34.387 -12.816 -20.876 1.00 95.75 224 PRO A O 1
ATOM 1730 N N . THR A 1 225 ? 34.294 -15.019 -21.208 1.00 93.44 225 THR A N 1
ATOM 1731 C CA . THR A 1 225 ? 35.400 -15.051 -22.176 1.00 93.44 225 THR A CA 1
ATOM 1732 C C . THR A 1 225 ? 34.869 -15.412 -23.559 1.00 93.44 225 THR A C 1
ATOM 1734 O O . THR A 1 225 ? 33.714 -15.793 -23.726 1.00 93.44 225 THR A O 1
ATOM 1737 N N . THR A 1 226 ? 35.717 -15.320 -24.580 1.00 89.69 226 THR A N 1
ATOM 1738 C CA . THR A 1 226 ? 35.359 -15.754 -25.941 1.00 89.69 226 THR A CA 1
ATOM 1739 C C . THR A 1 226 ? 35.105 -17.262 -26.047 1.00 89.69 226 THR A C 1
ATOM 1741 O O . THR A 1 226 ? 34.570 -17.717 -27.054 1.00 89.69 226 THR A O 1
ATOM 1744 N N . THR A 1 227 ? 35.464 -18.035 -25.017 1.00 91.19 227 THR A N 1
ATOM 1745 C CA . THR A 1 227 ? 35.298 -19.494 -24.955 1.00 91.19 227 THR A CA 1
ATOM 1746 C C . THR A 1 227 ? 34.449 -19.970 -23.774 1.00 91.19 227 THR A C 1
ATOM 1748 O O . THR A 1 227 ? 34.149 -21.157 -23.707 1.00 91.19 227 THR A O 1
ATOM 1751 N N . ALA A 1 228 ? 34.082 -19.093 -22.834 1.00 92.19 228 ALA A N 1
ATOM 1752 C CA . ALA A 1 228 ? 33.273 -19.427 -21.664 1.00 92.19 228 ALA A CA 1
ATOM 1753 C C . ALA A 1 228 ? 32.190 -18.363 -21.443 1.00 92.19 228 ALA A C 1
ATOM 1755 O O . ALA A 1 228 ? 32.484 -17.241 -21.027 1.00 92.19 228 ALA A O 1
ATOM 1756 N N . TYR A 1 229 ? 30.947 -18.737 -21.725 1.00 95.31 229 TYR A N 1
ATOM 1757 C CA . TYR A 1 229 ? 29.749 -17.905 -21.641 1.00 95.31 229 TYR A CA 1
ATOM 1758 C C . TYR A 1 229 ? 28.528 -18.809 -21.438 1.00 95.31 229 TYR A C 1
ATOM 1760 O O . TYR A 1 229 ? 28.552 -19.968 -21.852 1.00 95.31 229 TYR A O 1
ATOM 1768 N N . ASP A 1 230 ? 27.475 -18.271 -20.830 1.00 93.19 230 ASP A N 1
ATOM 1769 C CA . ASP A 1 230 ? 26.179 -18.946 -20.686 1.00 93.19 230 ASP A CA 1
ATOM 1770 C C . ASP A 1 230 ? 25.221 -18.560 -21.824 1.00 93.19 230 ASP A C 1
ATOM 1772 O O . ASP A 1 230 ? 24.377 -19.356 -22.227 1.00 93.19 230 ASP A O 1
ATOM 1776 N N . CYS A 1 231 ? 25.389 -17.365 -22.403 1.00 94.00 231 CYS A N 1
ATOM 1777 C CA . CYS A 1 231 ? 24.681 -16.951 -23.611 1.00 94.00 231 CYS A CA 1
ATOM 1778 C C . CYS A 1 231 ? 25.544 -16.095 -24.535 1.00 94.00 231 CYS A C 1
ATOM 1780 O O . CYS A 1 231 ? 26.305 -15.235 -24.085 1.00 94.00 231 CYS A O 1
ATOM 1782 N N . ARG A 1 232 ? 25.380 -16.353 -25.835 1.00 91.38 232 ARG A N 1
ATOM 1783 C CA . ARG A 1 232 ? 25.908 -15.582 -26.961 1.00 91.38 232 ARG A CA 1
ATOM 1784 C C . ARG A 1 232 ? 25.004 -15.842 -28.177 1.00 91.38 232 ARG A C 1
ATOM 1786 O O . ARG A 1 232 ? 25.024 -16.970 -28.669 1.00 91.38 232 ARG A O 1
ATOM 1793 N N . PRO A 1 233 ? 24.200 -14.871 -28.645 1.00 84.88 233 PRO A N 1
ATOM 1794 C CA . PRO A 1 233 ? 23.209 -15.097 -29.705 1.00 84.88 233 PRO A CA 1
ATOM 1795 C C . PRO A 1 233 ? 23.798 -15.349 -31.103 1.00 84.88 233 PRO A C 1
ATOM 1797 O O . PRO A 1 233 ? 23.145 -16.022 -31.898 1.00 84.88 233 PRO A O 1
ATOM 1800 N N . TYR A 1 234 ? 25.030 -14.890 -31.384 1.00 75.81 234 TYR A N 1
ATOM 1801 C CA . TYR A 1 234 ? 25.712 -15.064 -32.685 1.00 75.81 234 TYR A CA 1
ATOM 1802 C C . TYR A 1 234 ? 24.910 -14.485 -33.861 1.00 75.81 234 TYR A C 1
ATOM 1804 O O . TYR A 1 234 ? 24.860 -15.077 -34.945 1.00 75.81 234 TYR A O 1
ATOM 1812 N N . LEU A 1 235 ? 24.264 -13.339 -33.659 1.00 81.94 235 LEU A N 1
ATOM 1813 C CA . LEU A 1 235 ? 23.577 -12.647 -34.740 1.00 81.94 235 LEU A CA 1
ATOM 1814 C C . LEU A 1 235 ? 24.553 -11.705 -35.442 1.00 81.94 235 LEU A C 1
ATOM 1816 O O . LEU A 1 235 ? 25.493 -11.196 -34.848 1.00 81.94 235 LEU A O 1
ATOM 1820 N N . SER A 1 236 ? 24.345 -11.496 -36.740 1.00 75.56 236 SER A N 1
ATOM 1821 C CA . SER A 1 236 ? 25.088 -10.470 -37.467 1.00 75.56 236 SER A CA 1
ATOM 1822 C C . SER A 1 236 ? 24.519 -9.092 -37.130 1.00 75.56 236 SER A C 1
ATOM 1824 O O . SER A 1 236 ? 23.333 -8.857 -37.391 1.00 75.56 236 SER A O 1
ATOM 1826 N N . GLY A 1 237 ? 25.358 -8.173 -36.654 1.00 82.06 237 GLY A N 1
ATOM 1827 C CA . GLY A 1 237 ? 24.972 -6.805 -36.307 1.00 82.06 237 GLY A CA 1
ATOM 1828 C C . GLY A 1 237 ? 24.675 -6.613 -34.817 1.00 82.06 237 GLY A C 1
ATOM 1829 O O . GLY A 1 237 ? 24.740 -7.537 -34.022 1.00 82.06 237 GLY A O 1
ATOM 1830 N N . ALA A 1 238 ? 24.337 -5.382 -34.430 1.00 86.50 238 ALA A N 1
ATOM 1831 C CA . ALA A 1 238 ? 24.284 -4.979 -33.018 1.00 86.50 238 ALA A CA 1
ATOM 1832 C C . ALA A 1 238 ? 22.977 -5.272 -32.260 1.00 86.50 238 ALA A C 1
ATOM 1834 O O . ALA A 1 238 ? 22.866 -4.885 -31.100 1.00 86.50 238 ALA A O 1
ATOM 1835 N N . GLU A 1 239 ? 21.988 -5.910 -32.891 1.00 91.00 239 GLU A N 1
ATOM 1836 C CA . GLU A 1 239 ? 20.737 -6.300 -32.228 1.00 91.00 239 GLU A CA 1
ATOM 1837 C C . GLU A 1 239 ? 20.865 -7.727 -31.691 1.00 91.00 239 GLU A C 1
ATOM 1839 O O . GLU A 1 239 ? 20.613 -8.699 -32.408 1.00 91.00 239 GLU A O 1
ATOM 1844 N N . GLU A 1 240 ? 21.252 -7.863 -30.425 1.00 91.06 240 GLU A N 1
ATOM 1845 C CA . GLU A 1 240 ? 21.413 -9.167 -29.779 1.00 91.06 240 GLU A CA 1
ATOM 1846 C C . GLU A 1 240 ? 20.637 -9.253 -28.468 1.00 91.06 240 GLU A C 1
ATOM 1848 O O . GLU A 1 240 ? 20.505 -8.283 -27.728 1.00 91.06 240 GLU A O 1
ATOM 1853 N N . LYS A 1 241 ? 20.123 -10.445 -28.153 1.00 93.56 241 LYS A N 1
ATOM 1854 C CA . LYS A 1 241 ? 19.306 -10.672 -26.960 1.00 93.56 241 LYS A CA 1
ATOM 1855 C C . LYS A 1 241 ? 19.611 -12.012 -26.306 1.00 93.56 241 LYS A C 1
ATOM 1857 O O . LYS A 1 241 ? 19.571 -13.050 -26.960 1.00 93.56 241 LYS A O 1
ATOM 1862 N N . CYS A 1 242 ? 19.821 -11.984 -24.997 1.00 95.19 242 CYS A N 1
ATOM 1863 C CA . CYS A 1 242 ? 19.951 -13.149 -24.134 1.00 95.19 242 CYS A CA 1
ATOM 1864 C C . CYS A 1 242 ? 18.837 -13.152 -23.092 1.00 95.19 242 CYS A C 1
ATOM 1866 O O . CYS A 1 242 ? 18.625 -12.154 -22.413 1.00 95.19 242 CYS A O 1
ATOM 1868 N N . VAL A 1 243 ? 18.151 -14.282 -22.942 1.00 93.88 243 VAL A N 1
ATOM 1869 C CA . VAL A 1 243 ? 17.161 -14.507 -21.882 1.00 93.88 243 VAL A CA 1
ATOM 1870 C C . VAL A 1 243 ? 17.544 -15.798 -21.176 1.00 93.88 243 VAL A C 1
ATOM 1872 O O . VAL A 1 243 ? 17.629 -16.840 -21.824 1.00 93.88 243 VAL A O 1
ATOM 1875 N N . LEU A 1 244 ? 17.847 -15.718 -19.883 1.00 91.94 244 LEU A N 1
ATOM 1876 C CA . LEU A 1 244 ? 18.423 -16.813 -19.106 1.00 91.94 244 LEU A CA 1
ATOM 1877 C C . LEU A 1 244 ? 17.721 -16.952 -17.759 1.00 91.94 244 LEU A C 1
ATOM 1879 O O . LEU A 1 244 ? 17.530 -15.963 -17.054 1.00 91.94 244 LEU A O 1
ATOM 1883 N N . ASP A 1 245 ? 17.417 -18.188 -17.372 1.00 89.56 245 ASP A N 1
ATOM 1884 C CA . ASP A 1 245 ? 17.043 -18.510 -15.997 1.00 89.56 245 ASP A CA 1
ATOM 1885 C C . ASP A 1 245 ? 18.289 -18.499 -15.105 1.00 89.56 245 ASP A C 1
ATOM 1887 O O . ASP A 1 245 ? 19.321 -19.089 -15.442 1.00 89.56 245 ASP A O 1
ATOM 1891 N N . VAL A 1 246 ? 18.201 -17.844 -13.948 1.00 87.94 246 VAL A N 1
ATOM 1892 C CA . VAL A 1 246 ? 19.305 -17.797 -12.984 1.00 87.94 246 VAL A CA 1
ATOM 1893 C C . VAL A 1 246 ? 19.456 -19.177 -12.330 1.00 87.94 246 VAL A C 1
ATOM 1895 O O . VAL A 1 246 ? 18.513 -19.648 -11.681 1.00 87.94 246 VAL A O 1
ATOM 1898 N N . PRO A 1 247 ? 20.623 -19.841 -12.445 1.00 84.56 247 PRO A N 1
ATOM 1899 C CA . PRO A 1 247 ? 20.826 -21.171 -11.882 1.00 84.56 247 PRO A CA 1
ATOM 1900 C C . PRO A 1 247 ? 20.827 -21.142 -10.348 1.00 84.56 247 PRO A C 1
ATOM 1902 O O . PRO A 1 247 ? 21.004 -20.099 -9.723 1.00 84.56 247 PRO A O 1
ATOM 1905 N N . THR A 1 248 ? 20.686 -22.309 -9.715 1.00 77.12 248 THR A N 1
ATOM 1906 C CA . THR A 1 248 ? 20.620 -22.444 -8.243 1.00 77.12 248 THR A CA 1
ATOM 1907 C C . THR A 1 248 ? 21.840 -21.893 -7.503 1.00 77.12 248 THR A C 1
ATOM 1909 O O . THR A 1 248 ? 21.736 -21.531 -6.335 1.00 77.12 248 THR A O 1
ATOM 1912 N N . ASN A 1 249 ? 22.991 -21.818 -8.171 1.00 84.81 249 ASN A N 1
ATOM 1913 C CA . ASN A 1 249 ? 24.232 -21.240 -7.660 1.00 84.81 249 ASN A CA 1
ATOM 1914 C C . ASN A 1 249 ? 24.537 -19.840 -8.227 1.00 84.81 249 ASN A C 1
ATOM 1916 O O . ASN A 1 249 ? 25.628 -19.325 -7.985 1.00 84.81 249 ASN A O 1
ATOM 1920 N N . GLY A 1 250 ? 23.640 -19.247 -9.017 1.00 86.31 250 GLY A N 1
ATOM 1921 C CA . GLY A 1 250 ? 23.812 -17.924 -9.613 1.00 86.31 250 GLY A CA 1
ATOM 1922 C C . GLY A 1 250 ? 23.566 -16.821 -8.589 1.00 86.31 250 GLY A C 1
ATOM 1923 O O . GLY A 1 250 ? 22.483 -16.742 -8.022 1.00 86.31 250 GLY A O 1
ATOM 1924 N N . THR A 1 251 ? 24.561 -15.971 -8.355 1.00 84.56 251 THR A N 1
ATOM 1925 C CA . THR A 1 251 ? 24.475 -14.817 -7.441 1.00 84.56 251 THR A CA 1
ATOM 1926 C C . THR A 1 251 ? 24.722 -13.494 -8.159 1.00 84.56 251 THR A C 1
ATOM 1928 O O . THR A 1 251 ? 24.257 -12.448 -7.710 1.00 84.56 251 THR A O 1
ATOM 1931 N N . ALA A 1 252 ? 25.418 -13.530 -9.297 1.00 89.50 252 ALA A N 1
ATOM 1932 C CA . ALA A 1 252 ? 25.609 -12.379 -10.168 1.00 89.50 252 ALA A CA 1
ATOM 1933 C C . ALA A 1 252 ? 25.569 -12.779 -11.646 1.00 89.50 252 ALA A C 1
ATOM 1935 O O . ALA A 1 252 ? 25.958 -13.890 -11.999 1.00 89.50 252 ALA A O 1
ATOM 1936 N N . VAL A 1 253 ? 25.161 -11.860 -12.517 1.00 95.69 253 VAL A N 1
ATOM 1937 C CA . VAL A 1 253 ? 25.335 -11.956 -13.969 1.00 95.69 253 VAL A CA 1
ATOM 1938 C C . VAL A 1 253 ? 26.318 -10.891 -14.451 1.00 95.69 253 VAL A C 1
ATOM 1940 O O . VAL A 1 253 ? 26.270 -9.733 -14.039 1.00 95.69 253 VAL A O 1
ATOM 1943 N N . HIS A 1 254 ? 27.231 -11.303 -15.319 1.00 95.62 254 HIS A N 1
ATOM 1944 C CA . HIS A 1 254 ? 28.255 -10.483 -15.946 1.00 95.62 254 HIS A CA 1
ATOM 1945 C C . HIS A 1 254 ? 27.974 -10.419 -17.441 1.00 95.62 254 HIS A C 1
ATOM 1947 O O . HIS A 1 254 ? 27.699 -11.440 -18.079 1.00 95.62 254 HIS A O 1
ATOM 1953 N N . VAL A 1 255 ? 28.064 -9.221 -18.005 1.00 97.44 255 VAL A N 1
ATOM 1954 C CA . VAL A 1 255 ? 27.833 -8.982 -19.427 1.00 97.44 255 VAL A CA 1
ATOM 1955 C C . VAL A 1 255 ? 29.111 -8.440 -20.047 1.00 97.44 255 VAL A C 1
ATOM 1957 O O . VAL A 1 255 ? 29.786 -7.589 -19.474 1.00 97.44 255 VAL A O 1
ATOM 1960 N N . LYS A 1 256 ? 29.457 -8.924 -21.234 1.00 97.06 256 LYS A N 1
ATOM 1961 C CA . LYS A 1 256 ? 30.580 -8.430 -22.022 1.00 97.06 256 LYS A CA 1
ATOM 1962 C C . LYS A 1 256 ? 30.141 -8.206 -23.456 1.00 97.06 256 LYS A C 1
ATOM 1964 O O . LYS A 1 256 ? 29.484 -9.060 -24.039 1.00 97.06 256 LYS A O 1
ATOM 1969 N N . VAL A 1 257 ? 30.569 -7.092 -24.029 1.00 96.12 257 VAL A N 1
ATOM 1970 C CA . VAL A 1 257 ? 30.403 -6.783 -25.446 1.00 96.12 257 VAL A CA 1
ATOM 1971 C C . VAL A 1 257 ? 31.776 -6.722 -26.104 1.00 96.12 257 VAL A C 1
ATOM 1973 O O . VAL A 1 257 ? 32.695 -6.085 -25.585 1.00 96.12 257 VAL A O 1
ATOM 1976 N N . ARG A 1 258 ? 31.942 -7.401 -27.239 1.00 95.25 258 ARG A N 1
ATOM 1977 C CA . ARG A 1 258 ? 33.188 -7.425 -28.017 1.00 95.25 258 ARG A CA 1
ATOM 1978 C C . ARG A 1 258 ? 32.936 -6.923 -29.430 1.00 95.25 258 ARG A C 1
ATOM 1980 O O . ARG A 1 258 ? 32.073 -7.452 -30.111 1.00 95.25 258 ARG A O 1
ATOM 1987 N N . GLY A 1 259 ? 33.732 -5.973 -29.910 1.00 94.25 259 GLY A N 1
ATOM 1988 C CA . GLY A 1 259 ? 33.606 -5.494 -31.289 1.00 94.25 259 GLY A CA 1
ATOM 1989 C C . GLY A 1 259 ? 34.182 -6.490 -32.295 1.00 94.25 259 GLY A C 1
ATOM 1990 O O . GLY A 1 259 ? 35.408 -6.585 -32.417 1.00 94.25 259 GLY A O 1
ATOM 1991 N N . TYR A 1 260 ? 33.345 -7.198 -33.056 1.00 91.19 260 TYR A N 1
ATOM 1992 C CA . TYR A 1 260 ? 33.797 -7.884 -34.273 1.00 91.19 260 TYR A CA 1
ATOM 1993 C C . TYR A 1 260 ? 34.221 -6.852 -35.333 1.00 91.19 260 TYR A C 1
ATOM 1995 O O . TYR A 1 260 ? 35.290 -6.963 -35.950 1.00 91.19 260 TYR A O 1
ATOM 2003 N N . SER A 1 261 ? 33.452 -5.767 -35.446 1.00 92.81 261 SER A N 1
ATOM 2004 C CA . SER A 1 261 ? 33.872 -4.488 -36.028 1.00 92.81 261 SER A CA 1
ATOM 2005 C C . SER A 1 261 ? 33.764 -3.357 -35.000 1.00 92.81 261 SER A C 1
ATOM 2007 O O . SER A 1 261 ? 33.274 -3.561 -33.893 1.00 92.81 261 SER A O 1
ATOM 2009 N N . ALA A 1 262 ? 34.220 -2.150 -35.356 1.00 92.69 262 ALA A N 1
ATOM 2010 C CA . ALA A 1 262 ? 33.857 -0.969 -34.574 1.00 92.69 262 ALA A CA 1
ATOM 2011 C C . ALA A 1 262 ? 32.329 -0.808 -34.589 1.00 92.69 262 ALA A C 1
ATOM 2013 O O . ALA A 1 262 ? 31.725 -1.025 -35.645 1.00 92.69 262 ALA A O 1
ATOM 2014 N N . ALA A 1 263 ? 31.740 -0.491 -33.438 1.00 93.81 263 ALA A N 1
ATOM 2015 C CA . ALA A 1 263 ? 30.299 -0.546 -33.225 1.00 93.81 263 ALA A CA 1
ATOM 2016 C C . ALA A 1 263 ? 29.812 0.475 -32.189 1.00 93.81 263 ALA A C 1
ATOM 2018 O O . ALA A 1 263 ? 30.559 0.833 -31.273 1.00 93.81 263 ALA A O 1
ATOM 2019 N N . HIS A 1 264 ? 28.547 0.881 -32.326 1.00 92.94 264 HIS A N 1
ATOM 2020 C CA . HIS A 1 264 ? 27.819 1.764 -31.412 1.00 92.94 264 HIS A CA 1
ATOM 2021 C C . HIS A 1 264 ? 26.504 1.108 -30.998 1.00 92.94 264 HIS A C 1
ATOM 2023 O O . HIS A 1 264 ? 25.756 0.626 -31.855 1.00 92.94 264 HIS A O 1
ATOM 2029 N N . PHE A 1 265 ? 26.232 1.075 -29.696 1.00 93.88 265 PHE A N 1
ATOM 2030 C CA . PHE A 1 265 ? 25.097 0.338 -29.154 1.00 93.88 265 PHE A CA 1
ATOM 2031 C C . PHE A 1 265 ? 24.573 0.931 -27.843 1.00 93.88 265 PHE A C 1
ATOM 2033 O O . PHE A 1 265 ? 25.259 1.665 -27.132 1.00 93.88 265 PHE A O 1
ATOM 2040 N N . ASN A 1 266 ? 23.352 0.539 -27.505 1.00 92.69 266 ASN A N 1
ATOM 2041 C CA . ASN A 1 266 ? 22.747 0.675 -26.189 1.00 92.69 266 ASN A CA 1
ATOM 2042 C C . ASN A 1 266 ? 22.605 -0.723 -25.585 1.00 92.69 266 ASN A C 1
ATOM 2044 O O . ASN A 1 266 ? 22.377 -1.691 -26.308 1.00 92.69 266 ASN A O 1
ATOM 2048 N N . LEU A 1 267 ? 22.744 -0.845 -24.270 1.00 94.81 267 LEU A N 1
ATOM 2049 C CA . LEU A 1 267 ? 22.617 -2.122 -23.574 1.00 94.81 267 LEU A CA 1
ATOM 2050 C C . LEU A 1 267 ? 21.605 -1.987 -22.444 1.00 94.81 267 LEU A C 1
ATOM 2052 O O . LEU A 1 267 ? 21.731 -1.108 -21.593 1.00 94.81 267 LEU A O 1
ATOM 2056 N N . THR A 1 268 ? 20.638 -2.892 -22.425 1.00 92.38 268 THR A N 1
ATOM 2057 C CA . THR A 1 268 ? 19.595 -3.008 -21.413 1.00 92.38 268 THR A CA 1
ATOM 2058 C C . THR A 1 268 ? 19.740 -4.346 -20.694 1.00 92.38 268 THR A C 1
ATOM 2060 O O . THR A 1 268 ? 19.820 -5.393 -21.331 1.00 92.38 268 THR A O 1
ATOM 2063 N N . VAL A 1 269 ? 19.784 -4.323 -19.364 1.00 94.12 269 VAL A N 1
ATOM 2064 C CA . VAL A 1 269 ? 19.898 -5.500 -18.497 1.00 94.12 269 VAL A CA 1
ATOM 2065 C C . VAL A 1 269 ? 18.742 -5.492 -17.509 1.00 94.12 269 VAL A C 1
ATOM 2067 O O . VAL A 1 269 ? 18.667 -4.625 -16.643 1.00 94.12 269 VAL A O 1
ATOM 2070 N N . THR A 1 270 ? 17.861 -6.473 -17.614 1.00 89.00 270 THR A N 1
ATOM 2071 C CA . THR A 1 270 ? 16.742 -6.702 -16.707 1.00 89.00 270 THR A CA 1
ATOM 2072 C C . THR A 1 270 ? 17.049 -7.894 -15.805 1.00 89.00 270 THR A C 1
ATOM 2074 O O . THR A 1 270 ? 17.289 -8.996 -16.293 1.00 89.00 270 THR A O 1
ATOM 2077 N N . HIS A 1 271 ? 17.073 -7.683 -14.488 1.00 88.12 271 HIS A N 1
ATOM 2078 C CA . HIS A 1 271 ? 17.467 -8.687 -13.493 1.00 88.12 271 HIS A CA 1
ATOM 2079 C C . HIS A 1 271 ? 16.724 -8.513 -12.163 1.00 88.12 271 HIS A C 1
ATOM 2081 O O . HIS A 1 271 ? 16.201 -7.439 -11.882 1.00 88.12 271 HIS A O 1
ATOM 2087 N N . THR A 1 272 ? 16.657 -9.550 -11.326 1.00 82.06 272 THR A N 1
ATOM 2088 C CA . THR A 1 272 ? 16.076 -9.450 -9.974 1.00 82.06 272 THR A CA 1
ATOM 2089 C C . THR A 1 272 ? 17.186 -9.477 -8.914 1.00 82.06 272 THR A C 1
ATOM 2091 O O . THR A 1 272 ? 17.770 -10.542 -8.716 1.00 82.06 272 THR A O 1
ATOM 2094 N N . PRO A 1 273 ? 17.479 -8.360 -8.217 1.00 69.00 273 PRO A N 1
ATOM 2095 C CA . PRO A 1 273 ? 18.556 -8.300 -7.225 1.00 69.00 273 PRO A CA 1
ATOM 2096 C C . PRO A 1 273 ? 18.210 -9.028 -5.913 1.00 69.00 273 PRO A C 1
ATOM 2098 O O . PRO A 1 273 ? 17.042 -9.119 -5.535 1.00 69.00 273 PRO A O 1
ATOM 2101 N N . THR A 1 274 ? 19.231 -9.536 -5.207 1.00 55.31 274 THR A N 1
ATOM 2102 C CA . THR A 1 274 ? 19.099 -10.073 -3.838 1.00 55.31 274 THR A CA 1
ATOM 2103 C C . THR A 1 274 ? 19.060 -8.931 -2.818 1.00 55.31 274 THR A C 1
ATOM 2105 O O . THR A 1 274 ? 19.615 -7.864 -3.080 1.00 55.31 274 THR A O 1
ATOM 2108 N N . HIS A 1 275 ? 18.424 -9.177 -1.668 1.00 56.41 275 HIS A N 1
ATOM 2109 C CA . HIS A 1 275 ? 18.367 -8.269 -0.513 1.00 56.41 275 HIS A CA 1
ATOM 2110 C C . HIS A 1 275 ? 19.738 -7.771 -0.041 1.00 56.41 275 HIS A C 1
ATOM 2112 O O . HIS A 1 275 ? 20.704 -8.569 -0.102 1.00 56.41 275 HIS A O 1
#